Protein AF-A0A6G9XJ78-F1 (afdb_monomer)

pLDDT: mean 86.14, std 16.71, range [39.66, 98.69]

Sequence (277 aa):
MTANKVCPFPLTADRACGRTVVQRSGPGRPRIYCDDPKHNAVARLRADERFRARAQHGDAETARPVTERVSALGAALDRLGNLKAELRAELTDAEELAADLTDLDLVATELRAVEAAAEARVAQARAAQAAAEHDAALARRERDAAHELTEIALDAAEEAIATRDASAETVIRIRQDCDQQIARVTAVDDAALIRANAERERLRVVADTALNELREELSAQHDVVAVLRAEHAAELATLRTEHHRIVATLTTHAGLPAHGWHRRRPGYRRTGRLARR

Solvent-accessible surface area (backbone atoms only — not comparable to full-atom values): 15896 Å² total; per-residue (Å²): 133,83,80,80,48,48,12,75,40,65,76,49,97,91,36,55,63,59,44,68,26,77,71,68,92,63,100,67,84,72,63,67,42,29,96,50,90,75,47,42,74,68,51,37,52,57,43,52,49,50,51,50,51,46,61,73,65,71,77,79,78,86,74,58,77,66,58,53,53,50,50,53,49,47,58,49,51,50,50,52,50,49,54,52,50,52,53,52,50,54,50,50,54,49,49,50,52,49,49,62,74,64,37,60,68,59,53,53,50,53,49,51,51,51,50,53,55,49,52,52,51,52,52,52,52,51,52,51,49,55,50,52,54,49,52,53,51,49,54,49,50,53,51,51,52,52,49,53,53,49,51,55,51,49,53,54,50,53,52,50,49,53,53,50,50,56,49,50,52,50,51,52,50,52,49,53,52,49,53,51,50,49,52,52,50,51,52,53,51,52,53,49,51,52,52,52,52,54,48,52,50,51,54,47,54,52,50,53,51,54,52,48,51,54,50,51,52,50,49,53,51,50,51,53,52,51,51,53,51,51,51,51,51,52,51,52,50,50,52,48,52,49,48,53,51,49,52,50,51,49,46,66,73,64,77,57,80,92,71,84,81,89,73,88,80,80,91,76,89,80,87,80,91,78,92,82,135

Secondary structure (DSSP, 8-state):
----PBP--EEETTEE---B-----SSSPPP-S-S-TT-SHHHHHHHHHHHHHHHHHS--S---HHHHHHHHHHHHHHHHHHHHHHHHHHHHHHHHHHHHHH-HHHHHHHHHHHHHHHHHHHHHHHHHHHHHHHHHHHHHHHHHHHHHHHHHHHHHHHHHHHHHHHHHHHHHHHHHHHHHHHHHHHHHHHHHHHHHHHHHHHHHHHHHHHHHHHHHHHHHHHHHHHHHHHHHHHHHHHHHHHHHHHHHHHHHHTT----------------------

Organism: Nocardia brasiliensis (NCBI:txid37326)

Mean predicted aligned error: 16.91 Å

Radius of gyration: 85.89 Å; Cα contacts (8 Å, |Δi|>4): 66; chains: 1; bounding box: 122×70×227 Å

Foldseek 3Di:
DPPFQAAQQDPDPPDGPRHTADFDPDPDDTDRHHPDPCRDPVNSVVVVVVNVVCVVVVPPPDDDPVVVVVVVVVVVVVVVVVVVVVVVVVVVVVVVVVVVVPPVVNVVVVVVVVVVVVVVVVVVVVVVVVVVVVVVVVVVVVVVVVVVVVVVVVVVVVVVVVVVVVVVVVVVVVVVVVVVVVVVVVVVVVVVVVVVVVVVVVVVVVVVVVVVVVVVVVVVVVVVVVVVVVVVVVVVVVVVVVVVVVVVVCCVVVVDDPDDDPDDDDDDDDDDDDDDD

Structure (mmCIF, N/CA/C/O backbone):
data_AF-A0A6G9XJ78-F1
#
_entry.id   AF-A0A6G9XJ78-F1
#
loop_
_atom_site.group_PDB
_atom_site.id
_atom_site.type_symbol
_atom_site.label_atom_id
_atom_site.label_alt_id
_atom_site.label_comp_id
_atom_site.label_asym_id
_atom_site.label_entity_id
_atom_site.label_seq_id
_atom_site.pdbx_PDB_ins_code
_atom_site.Cartn_x
_atom_site.Cartn_y
_atom_site.Cartn_z
_atom_site.occupancy
_atom_site.B_iso_or_equiv
_atom_site.auth_seq_id
_atom_site.auth_comp_id
_atom_site.auth_asym_id
_atom_site.auth_atom_id
_atom_site.pdbx_PDB_model_num
ATOM 1 N N . MET A 1 1 ? -26.558 44.330 52.692 1.00 44.62 1 MET A N 1
ATOM 2 C CA . MET A 1 1 ? -27.367 45.090 53.669 1.00 44.62 1 MET A CA 1
ATOM 3 C C . MET A 1 1 ? -27.113 44.504 55.050 1.00 44.62 1 MET A C 1
ATOM 5 O O . MET A 1 1 ? -27.596 43.420 55.340 1.00 44.62 1 MET A O 1
ATOM 9 N N . THR A 1 2 ? -26.276 45.137 55.868 1.00 56.62 2 THR A N 1
ATOM 10 C CA . THR A 1 2 ? -26.071 44.710 57.259 1.00 56.62 2 THR A CA 1
ATOM 11 C C . THR A 1 2 ? -27.341 45.021 58.048 1.00 56.62 2 THR A C 1
ATOM 13 O O . THR A 1 2 ? -27.728 46.181 58.158 1.00 56.62 2 THR A O 1
ATOM 16 N N . ALA A 1 3 ? -28.025 43.991 58.554 1.00 64.19 3 ALA A N 1
ATOM 17 C CA . ALA A 1 3 ? -29.207 44.174 59.389 1.00 64.19 3 ALA A CA 1
ATOM 18 C C . ALA A 1 3 ? -28.825 45.010 60.622 1.00 64.19 3 ALA A C 1
ATOM 20 O O . ALA A 1 3 ? -27.986 44.595 61.427 1.00 64.19 3 ALA A O 1
ATOM 21 N N . ASN A 1 4 ? -29.406 46.205 60.745 1.00 73.88 4 ASN A N 1
ATOM 22 C CA . ASN A 1 4 ? -29.192 47.080 61.891 1.00 73.88 4 ASN A CA 1
ATOM 23 C C . ASN A 1 4 ? -29.659 46.356 63.160 1.00 73.88 4 ASN A C 1
ATOM 25 O O . ASN A 1 4 ? -30.854 46.164 63.374 1.00 73.88 4 ASN A O 1
ATOM 29 N N . LYS A 1 5 ? -28.709 45.929 64.000 1.00 82.56 5 LYS A N 1
ATOM 30 C CA . LYS A 1 5 ? -29.017 45.298 65.287 1.00 82.56 5 LYS A CA 1
ATOM 31 C C . LYS A 1 5 ? -29.623 46.347 66.213 1.00 82.56 5 LYS A C 1
ATOM 33 O O . LYS A 1 5 ? -29.038 47.410 66.409 1.00 82.56 5 LYS A O 1
ATOM 38 N N . VAL A 1 6 ? -30.780 46.046 66.787 1.00 89.81 6 VAL A N 1
ATOM 39 C CA . VAL A 1 6 ? -31.461 46.899 67.769 1.00 89.81 6 VAL A CA 1
ATOM 40 C C . VAL A 1 6 ? -31.116 46.468 69.192 1.00 89.81 6 VAL A C 1
ATOM 42 O O . VAL A 1 6 ? -30.851 45.297 69.456 1.00 89.81 6 VAL A O 1
ATOM 45 N N . CYS A 1 7 ? -31.091 47.425 70.118 1.00 89.81 7 CYS A N 1
ATOM 46 C CA . CYS A 1 7 ? -30.753 47.191 71.513 1.00 89.81 7 CYS A CA 1
ATOM 47 C C . CYS A 1 7 ? -31.838 46.334 72.197 1.00 89.81 7 CYS A C 1
ATOM 49 O O . CYS A 1 7 ? -32.983 46.787 72.297 1.00 89.81 7 CYS A O 1
ATOM 51 N N . PRO A 1 8 ? -31.493 45.147 72.735 1.00 87.88 8 PRO A N 1
ATOM 52 C CA . PRO A 1 8 ? -32.453 44.229 73.348 1.00 87.88 8 PRO A CA 1
ATOM 53 C C . PRO A 1 8 ? -32.725 44.544 74.831 1.00 87.88 8 PRO A C 1
ATOM 55 O O . PRO A 1 8 ? -33.138 43.663 75.576 1.00 87.88 8 PRO A O 1
ATOM 58 N N . PHE A 1 9 ? -32.422 45.755 75.312 1.00 90.44 9 PHE A N 1
ATOM 59 C CA . PHE A 1 9 ? -32.628 46.107 76.720 1.00 90.44 9 PHE A CA 1
ATOM 60 C C . PHE A 1 9 ? -34.131 46.253 77.025 1.00 90.44 9 PHE A C 1
ATOM 62 O O . PHE A 1 9 ? -34.775 47.057 76.350 1.00 90.44 9 PHE A O 1
ATOM 69 N N . PRO A 1 10 ? -34.702 45.527 78.001 1.00 87.88 10 PRO A N 1
ATOM 70 C CA . PRO A 1 10 ? -36.130 45.594 78.306 1.00 87.88 10 PRO A CA 1
ATOM 71 C C . PRO A 1 10 ? -36.473 46.914 79.013 1.00 87.88 10 PRO A C 1
ATOM 73 O O . PRO A 1 10 ? -35.879 47.259 80.034 1.00 87.88 10 PRO A O 1
ATOM 76 N N . LEU A 1 11 ? -37.431 47.666 78.466 1.00 86.94 11 LEU A N 1
ATOM 77 C CA . LEU A 1 11 ? -37.997 48.866 79.097 1.00 86.94 11 LEU A CA 1
ATOM 78 C C . LEU A 1 11 ? -39.269 48.528 79.888 1.00 86.94 11 LEU A C 1
ATOM 80 O O . LEU A 1 11 ? -39.491 49.080 80.964 1.00 86.94 11 LEU A O 1
ATOM 84 N N . THR A 1 12 ? -40.078 47.606 79.367 1.00 83.00 12 THR A N 1
ATOM 85 C CA . THR A 1 12 ? -41.243 46.991 80.024 1.00 83.00 12 THR A CA 1
ATOM 86 C C . THR A 1 12 ? -41.256 45.488 79.715 1.00 83.00 12 THR A C 1
ATOM 88 O O . THR A 1 12 ? -40.410 45.029 78.946 1.00 83.00 12 THR A O 1
ATOM 91 N N . ALA A 1 13 ? -42.195 44.723 80.291 1.00 76.62 13 ALA A N 1
ATOM 92 C CA . ALA A 1 13 ? -42.307 43.276 80.057 1.00 76.62 13 ALA A CA 1
ATOM 93 C C . ALA A 1 13 ? -42.373 42.918 78.557 1.00 76.62 13 ALA A C 1
ATOM 95 O O . ALA A 1 13 ? -41.678 42.008 78.116 1.00 76.62 13 ALA A O 1
ATOM 96 N N . ASP A 1 14 ? -43.104 43.715 77.771 1.00 81.12 14 ASP A N 1
ATOM 97 C CA . ASP A 1 14 ? -43.364 43.429 76.353 1.00 81.12 14 ASP A CA 1
ATOM 98 C C . ASP A 1 14 ? -42.599 44.345 75.381 1.00 81.12 14 ASP A C 1
ATOM 100 O O . ASP A 1 14 ? -42.812 44.294 74.169 1.00 81.12 14 ASP A O 1
ATOM 104 N N . ARG A 1 15 ? -41.712 45.224 75.876 1.00 86.38 15 ARG A N 1
ATOM 105 C CA . ARG A 1 15 ? -41.037 46.229 75.035 1.00 86.38 15 ARG A CA 1
ATOM 106 C C . ARG A 1 15 ? -39.548 46.345 75.331 1.00 86.38 15 ARG A C 1
ATOM 108 O O . ARG A 1 15 ? -39.142 46.727 76.428 1.00 86.38 15 ARG A O 1
ATOM 115 N N . ALA A 1 16 ? -38.730 46.134 74.301 1.00 87.44 16 ALA A N 1
ATOM 116 C CA . ALA A 1 16 ? -37.301 46.438 74.317 1.00 87.44 16 ALA A CA 1
ATOM 117 C C . ALA A 1 16 ? -37.008 47.879 73.857 1.00 87.44 16 ALA A C 1
ATOM 119 O O . ALA A 1 16 ? -37.827 48.528 73.205 1.00 87.44 16 ALA A O 1
ATOM 120 N N . CYS A 1 17 ? -35.813 48.377 74.173 1.00 90.75 17 CYS A N 1
ATOM 121 C CA . CYS A 1 17 ? -35.354 49.721 73.836 1.00 90.75 17 CYS A CA 1
ATOM 122 C C . CYS A 1 17 ? -35.459 50.028 72.338 1.00 90.75 17 CYS A C 1
ATOM 124 O O . CYS A 1 17 ? -35.853 51.133 71.970 1.00 90.75 17 CYS A O 1
ATOM 126 N N . GLY A 1 18 ? -35.084 49.081 71.476 1.00 85.81 18 GLY A N 1
ATOM 127 C CA . GLY A 1 18 ? -35.245 49.221 70.027 1.00 85.81 18 GLY A CA 1
ATOM 128 C C . GLY A 1 18 ? -34.299 50.224 69.350 1.00 85.81 18 GLY A C 1
ATOM 129 O O . GLY A 1 18 ? -34.288 50.295 68.127 1.00 85.81 18 GLY A O 1
ATOM 130 N N . ARG A 1 19 ? -33.470 50.980 70.093 1.00 89.31 19 ARG A N 1
ATOM 131 C CA . ARG A 1 19 ? -32.459 51.879 69.499 1.00 89.31 19 ARG A CA 1
ATOM 132 C C . ARG A 1 19 ? -31.404 51.084 68.731 1.00 89.31 19 ARG A C 1
ATOM 134 O O . ARG A 1 19 ? -30.928 50.059 69.221 1.00 89.31 19 ARG A O 1
ATOM 141 N N . THR A 1 20 ? -30.996 51.586 67.570 1.00 86.75 20 THR A N 1
ATOM 142 C CA . THR A 1 20 ? -29.943 50.979 66.747 1.00 86.75 20 THR A CA 1
ATOM 143 C C . THR A 1 20 ? -28.614 50.925 67.498 1.00 86.75 20 THR A C 1
ATOM 145 O O . THR A 1 20 ? -28.194 51.900 68.122 1.00 86.75 20 THR A O 1
ATOM 148 N N . VAL A 1 21 ? -27.943 49.778 67.439 1.00 87.56 21 VAL A N 1
ATOM 149 C CA . VAL A 1 21 ? -26.624 49.563 68.031 1.00 87.56 21 VAL A CA 1
ATOM 150 C C . VAL A 1 21 ? -25.564 49.861 66.983 1.00 87.56 21 VAL A C 1
ATOM 152 O O . VAL A 1 21 ? -25.423 49.115 66.010 1.00 87.56 21 VAL A O 1
ATOM 155 N N . VAL A 1 22 ? -24.799 50.932 67.194 1.00 83.06 22 VAL A N 1
ATOM 156 C CA . VAL A 1 22 ? -23.665 51.278 66.333 1.00 83.06 22 VAL A CA 1
ATOM 157 C C . VAL A 1 22 ? -22.621 50.165 66.441 1.00 83.06 22 VAL A C 1
ATOM 159 O O . VAL A 1 22 ? -22.021 49.941 67.495 1.00 83.06 22 VAL A O 1
ATOM 162 N N . GLN A 1 23 ? -22.428 49.414 65.356 1.00 79.81 23 GLN A N 1
ATOM 163 C CA . GLN A 1 23 ? -21.381 48.399 65.293 1.00 79.81 23 GLN A CA 1
ATOM 164 C C . GLN A 1 23 ? -20.026 49.106 65.193 1.00 79.81 23 GLN A C 1
ATOM 166 O O . GLN A 1 23 ? -19.814 49.938 64.313 1.00 79.81 23 GLN A O 1
ATOM 171 N N . ARG A 1 24 ? -19.095 48.784 66.095 1.00 78.31 24 ARG A N 1
ATOM 172 C CA . ARG A 1 24 ? -17.725 49.299 66.019 1.00 78.31 24 ARG A CA 1
ATOM 173 C C . ARG A 1 24 ? -16.945 48.451 65.013 1.00 78.31 24 ARG A C 1
ATOM 175 O O . ARG A 1 24 ? -16.859 47.240 65.185 1.00 78.31 24 ARG A O 1
ATOM 182 N N . SER A 1 25 ? -16.385 49.082 63.984 1.00 75.19 25 SER A N 1
ATOM 183 C CA . SER A 1 25 ? -15.457 48.438 63.048 1.00 75.19 25 SER A CA 1
ATOM 184 C C . SER A 1 25 ? -14.097 48.254 63.729 1.00 75.19 25 SER A C 1
ATOM 186 O O . SER A 1 25 ? -13.398 49.237 63.968 1.00 75.19 25 SER A O 1
ATOM 188 N N . GLY A 1 26 ? -13.739 47.022 64.094 1.00 79.19 26 GLY A N 1
ATOM 189 C CA . GLY A 1 26 ? -12.428 46.681 64.659 1.00 79.19 26 GLY A CA 1
ATOM 190 C C . GLY A 1 26 ? -12.395 45.293 65.317 1.00 79.19 26 GLY A C 1
ATOM 191 O O . GLY A 1 26 ? -13.457 44.740 65.610 1.00 79.19 26 GLY A O 1
ATOM 192 N N . PRO A 1 27 ? -11.202 44.715 65.558 1.00 68.19 27 PRO A N 1
ATOM 193 C CA . PRO A 1 27 ? -11.059 43.441 66.257 1.00 68.19 27 PRO A CA 1
ATOM 194 C C . PRO A 1 27 ? -11.546 43.583 67.706 1.00 68.19 27 PRO A C 1
ATOM 196 O O . PRO A 1 27 ? -10.963 44.298 68.518 1.00 68.19 27 PRO A O 1
ATOM 199 N N . GLY A 1 28 ? -12.668 42.938 68.017 1.00 77.19 28 GLY A N 1
ATOM 200 C CA . GLY A 1 28 ? -13.308 42.984 69.327 1.00 77.19 28 GLY A CA 1
ATOM 201 C C . GLY A 1 28 ? -14.734 42.444 69.272 1.00 77.19 28 GLY A C 1
ATOM 202 O O . GLY A 1 28 ? -15.353 42.379 68.210 1.00 77.19 28 GLY A O 1
ATOM 203 N N . ARG A 1 29 ? -15.278 42.033 70.423 1.00 76.44 29 ARG A N 1
ATOM 204 C CA . ARG A 1 29 ? -16.655 41.529 70.493 1.00 76.44 29 ARG A CA 1
ATOM 205 C C . ARG A 1 29 ? -17.634 42.662 70.134 1.00 76.44 29 ARG A C 1
ATOM 207 O O . ARG A 1 29 ? -17.546 43.733 70.740 1.00 76.44 29 ARG A O 1
ATOM 214 N N . PRO A 1 30 ? -18.572 42.454 69.191 1.00 81.00 30 PRO A N 1
ATOM 215 C CA . PRO A 1 30 ? -19.510 43.494 68.781 1.00 81.00 30 PRO A CA 1
ATOM 216 C C . PRO A 1 30 ? -20.365 43.972 69.960 1.00 81.00 30 PRO A C 1
ATOM 218 O O . PRO A 1 30 ? -20.758 43.182 70.825 1.00 81.00 30 PRO A O 1
ATOM 221 N N . ARG A 1 31 ? -20.679 45.274 69.986 1.00 82.06 31 ARG A N 1
ATOM 222 C CA . ARG A 1 31 ? -21.608 45.843 70.972 1.00 82.06 31 ARG A CA 1
ATOM 223 C C . ARG A 1 31 ? -23.004 45.254 70.759 1.00 82.06 31 ARG A C 1
ATOM 225 O O . ARG A 1 31 ? -23.468 45.118 69.627 1.00 82.06 31 ARG A O 1
ATOM 232 N N . ILE A 1 32 ? -23.653 44.904 71.869 1.00 87.25 32 ILE A N 1
ATOM 233 C CA . ILE A 1 32 ? -25.008 44.326 71.906 1.00 87.25 32 ILE A CA 1
ATOM 234 C C . ILE A 1 32 ? -26.053 45.384 72.297 1.00 87.25 32 ILE A C 1
ATOM 236 O O . ILE A 1 32 ? -27.222 45.249 71.956 1.00 87.25 32 ILE A O 1
ATOM 240 N N . TYR A 1 33 ? -25.648 46.452 72.986 1.00 90.00 33 TYR A N 1
ATOM 241 C CA . TYR A 1 33 ? -26.539 47.494 73.501 1.00 90.00 33 TYR A CA 1
ATOM 242 C C . TYR A 1 33 ? -26.213 48.852 72.870 1.00 90.00 33 TYR A C 1
ATOM 244 O O . TYR A 1 33 ? -25.093 49.051 72.399 1.00 90.00 33 TYR A O 1
ATOM 252 N N . CYS A 1 34 ? -27.190 49.764 72.833 1.00 89.56 34 CYS A N 1
ATOM 253 C CA . CYS A 1 34 ? -26.979 51.126 72.338 1.00 89.56 34 CYS A CA 1
ATOM 254 C C . CYS A 1 34 ? -26.065 51.925 73.281 1.00 89.56 34 CYS A C 1
ATOM 256 O O . CYS A 1 34 ? -25.803 51.498 74.401 1.00 89.56 34 CYS A O 1
ATOM 258 N N . ASP A 1 35 ? -25.646 53.121 72.870 1.00 88.25 35 ASP A N 1
ATOM 259 C CA . ASP A 1 35 ? -24.704 53.963 73.628 1.00 88.25 35 ASP A CA 1
ATOM 260 C C . ASP A 1 35 ? -25.291 54.615 74.899 1.00 88.25 35 ASP A C 1
ATOM 262 O O . ASP A 1 35 ? -24.670 55.485 75.504 1.00 88.25 35 ASP A O 1
ATOM 266 N N . ASP A 1 36 ? -26.476 54.183 75.336 1.00 85.12 36 ASP A N 1
ATOM 267 C CA . ASP A 1 36 ? -27.055 54.606 76.608 1.00 85.12 36 ASP A CA 1
ATOM 268 C C . ASP A 1 36 ? -26.308 53.900 77.754 1.00 85.12 36 ASP A C 1
ATOM 270 O O . ASP A 1 36 ? -26.331 52.665 77.815 1.00 85.12 36 ASP A O 1
ATOM 274 N N . PRO A 1 37 ? -25.663 54.626 78.686 1.00 84.88 37 PRO A N 1
ATOM 275 C CA . PRO A 1 37 ? -24.887 54.007 79.761 1.00 84.88 37 PRO A CA 1
ATOM 276 C C . PRO A 1 37 ? -25.741 53.121 80.684 1.00 84.88 37 PRO A C 1
ATOM 278 O O . PRO A 1 37 ? -25.208 52.231 81.356 1.00 84.88 37 PRO A O 1
ATOM 281 N N . LYS A 1 38 ? -27.070 53.309 80.698 1.00 86.81 38 LYS A N 1
ATOM 282 C CA . LYS A 1 38 ? -28.004 52.468 81.459 1.00 86.81 38 LYS A CA 1
ATOM 283 C C . LYS A 1 38 ? -28.291 51.125 80.780 1.00 86.81 38 LYS A C 1
ATOM 285 O O . LYS A 1 38 ? -28.769 50.211 81.448 1.00 86.81 38 LYS A O 1
ATOM 290 N N . HIS A 1 39 ? -27.990 50.971 79.489 1.00 89.06 39 HIS A N 1
ATOM 291 C CA . HIS A 1 39 ? -28.234 49.743 78.732 1.00 89.06 39 HIS A CA 1
ATOM 292 C C . HIS A 1 39 ? -26.959 48.906 78.652 1.00 89.06 39 HIS A C 1
ATOM 294 O O . HIS A 1 39 ? -26.188 48.966 77.700 1.00 89.06 39 HIS A O 1
ATOM 300 N N . ASN A 1 40 ? -26.737 48.095 79.679 1.00 88.50 40 ASN A N 1
ATOM 301 C CA . ASN A 1 40 ? -25.635 47.143 79.729 1.00 88.50 40 ASN A CA 1
ATOM 302 C C . ASN A 1 40 ? -26.124 45.776 80.229 1.00 88.50 40 ASN A C 1
ATOM 304 O O . ASN A 1 40 ? -27.256 45.636 80.693 1.00 88.50 40 ASN A O 1
ATOM 308 N N . ALA A 1 41 ? -25.270 44.756 80.124 1.00 85.94 41 ALA A N 1
ATOM 309 C CA . ALA A 1 41 ? -25.639 43.380 80.455 1.00 85.94 41 ALA A CA 1
ATOM 310 C C . ALA A 1 41 ? -26.077 43.205 81.920 1.00 85.94 41 ALA A C 1
ATOM 312 O O . ALA A 1 41 ? -27.043 42.495 82.183 1.00 85.94 41 ALA A O 1
ATOM 313 N N . VAL A 1 42 ? -25.417 43.891 82.858 1.00 88.19 42 VAL A N 1
ATOM 314 C CA . VAL A 1 42 ? -25.746 43.819 84.291 1.00 88.19 42 VAL A CA 1
ATOM 315 C C . VAL A 1 42 ? -27.083 44.503 84.571 1.00 88.19 42 VAL A C 1
ATOM 317 O O . VAL A 1 42 ? -27.919 43.974 85.298 1.00 88.19 42 VAL A O 1
ATOM 320 N N . ALA A 1 43 ? -27.318 45.666 83.964 1.00 87.19 43 ALA A N 1
ATOM 321 C CA . ALA A 1 43 ? -28.578 46.384 84.090 1.00 87.19 43 ALA A CA 1
ATOM 322 C C . ALA A 1 43 ? -29.741 45.605 83.462 1.00 87.19 43 ALA A C 1
ATOM 324 O O . ALA A 1 43 ? -30.833 45.612 84.026 1.00 87.19 43 ALA A O 1
ATOM 325 N N . ARG A 1 44 ? -29.499 44.896 82.349 1.00 87.62 44 ARG A N 1
ATOM 326 C CA . ARG A 1 44 ? -30.486 43.996 81.747 1.00 87.62 44 ARG A CA 1
ATOM 327 C C . ARG A 1 44 ? -30.805 42.844 82.691 1.00 87.62 44 ARG A C 1
ATOM 329 O O . ARG A 1 44 ? -31.977 42.619 82.938 1.00 87.62 44 ARG A O 1
ATOM 336 N N . LEU A 1 45 ? -29.798 42.179 83.262 1.00 86.00 45 LEU A N 1
ATOM 337 C CA . LEU A 1 45 ? -30.024 41.094 84.221 1.00 86.00 45 LEU A CA 1
ATOM 338 C C . LEU A 1 45 ? -30.885 41.571 85.402 1.00 86.00 45 LEU A C 1
ATOM 340 O O . LEU A 1 45 ? -31.889 40.949 85.715 1.00 86.00 45 LEU A O 1
ATOM 344 N N . ARG A 1 46 ? -30.575 42.741 85.975 1.00 88.62 46 ARG A N 1
ATOM 345 C CA . ARG A 1 46 ? -31.379 43.346 87.055 1.00 88.62 46 ARG A CA 1
ATOM 346 C C . ARG A 1 46 ? -32.778 43.783 86.614 1.00 88.62 46 ARG A C 1
ATOM 348 O O . ARG A 1 46 ? -33.667 43.931 87.449 1.00 88.62 46 ARG A O 1
ATOM 355 N N . ALA A 1 47 ? -32.970 44.123 85.342 1.00 83.94 47 ALA A N 1
ATOM 356 C CA . ALA A 1 47 ? -34.287 44.440 84.798 1.00 83.94 47 ALA A CA 1
ATOM 357 C C . ALA A 1 47 ? -35.099 43.152 84.611 1.00 83.94 47 ALA A C 1
ATOM 359 O O . ALA A 1 47 ? -36.212 43.079 85.118 1.00 83.94 47 ALA A O 1
ATOM 360 N N . ASP A 1 48 ? -34.505 42.121 84.007 1.00 82.56 48 ASP A N 1
ATOM 361 C CA . ASP A 1 48 ? -35.090 40.787 83.839 1.00 82.56 48 ASP A CA 1
ATOM 362 C C . ASP A 1 48 ? -35.449 40.163 85.199 1.00 82.56 48 ASP A C 1
ATOM 364 O O . ASP A 1 48 ? -36.548 39.644 85.361 1.00 82.56 48 ASP A O 1
ATOM 368 N N . GLU A 1 49 ? -34.587 40.280 86.215 1.00 84.44 49 GLU A N 1
ATOM 369 C CA . GLU A 1 49 ? -34.877 39.860 87.594 1.00 84.44 49 GLU A CA 1
ATOM 370 C C . GLU A 1 49 ? -36.023 40.660 88.217 1.00 84.44 49 GLU A C 1
ATOM 372 O O . GLU A 1 49 ? -36.884 40.075 88.864 1.00 84.44 49 GLU A O 1
ATOM 377 N N . ARG A 1 50 ? -36.093 41.980 87.996 1.00 82.25 50 ARG A N 1
ATOM 378 C CA . ARG A 1 50 ? -37.212 42.803 88.488 1.00 82.25 50 ARG A CA 1
ATOM 379 C C . ARG A 1 50 ? -38.531 42.455 87.808 1.00 82.25 50 ARG A C 1
ATOM 381 O O . ARG A 1 50 ? -39.559 42.442 88.480 1.00 82.25 50 ARG A O 1
ATOM 388 N N . PHE A 1 51 ? -38.518 42.167 86.509 1.00 79.31 51 PHE A N 1
ATOM 389 C CA . PHE A 1 51 ? -39.709 41.723 85.788 1.00 79.31 51 PHE A CA 1
ATOM 390 C C . PHE A 1 51 ? -40.110 40.301 86.189 1.00 79.31 51 PHE A C 1
ATOM 392 O O . PHE A 1 51 ? -41.292 40.066 86.413 1.00 79.31 51 PHE A O 1
ATOM 399 N N . ARG A 1 52 ? -39.154 39.384 86.391 1.00 75.94 52 ARG A N 1
ATOM 400 C CA . ARG A 1 52 ? -39.419 38.042 86.935 1.00 75.94 52 ARG A CA 1
ATOM 401 C C . ARG A 1 52 ? -39.955 38.092 88.362 1.00 75.94 52 ARG A C 1
ATOM 403 O O . ARG A 1 52 ? -40.937 37.420 88.641 1.00 75.94 52 ARG A O 1
ATOM 410 N N . ALA A 1 53 ? -39.384 38.919 89.235 1.00 74.50 53 ALA A N 1
ATOM 411 C CA . ALA A 1 53 ? -39.878 39.107 90.597 1.00 74.50 53 ALA A CA 1
ATOM 412 C C . ALA A 1 53 ? -41.283 39.731 90.603 1.00 74.50 53 ALA A C 1
ATOM 414 O O . ALA A 1 53 ? -42.140 39.296 91.363 1.00 74.50 53 ALA A O 1
ATOM 415 N N . ARG A 1 54 ? -41.572 40.699 89.717 1.00 68.44 54 ARG A N 1
ATOM 416 C CA . ARG A 1 54 ? -42.941 41.221 89.548 1.00 68.44 54 ARG A CA 1
ATOM 417 C C . ARG A 1 54 ? -43.913 40.177 88.999 1.00 68.44 54 ARG A C 1
ATOM 419 O O . ARG A 1 54 ? -45.032 40.128 89.486 1.00 68.44 54 ARG A O 1
ATOM 426 N N . ALA A 1 55 ? -43.500 39.336 88.052 1.00 62.62 55 ALA A N 1
ATOM 427 C CA . ALA A 1 55 ? -44.326 38.236 87.549 1.00 62.62 55 ALA A CA 1
ATOM 428 C C . ALA A 1 55 ? -44.580 37.165 88.627 1.00 62.62 55 ALA A C 1
ATOM 430 O O . ALA A 1 55 ? -45.667 36.612 88.696 1.00 62.62 55 ALA A O 1
ATOM 431 N N . GLN A 1 56 ? -43.611 36.918 89.513 1.00 63.81 56 GLN A N 1
ATOM 432 C CA . GLN A 1 56 ? -43.742 35.977 90.632 1.00 63.81 56 GLN A CA 1
ATOM 433 C C . GLN A 1 56 ? -44.554 36.535 91.817 1.00 63.81 56 GLN A C 1
ATOM 435 O O . GLN A 1 56 ? -45.024 35.756 92.640 1.00 63.81 56 GLN A O 1
ATOM 440 N N . HIS A 1 57 ? -44.740 37.857 91.910 1.00 57.03 57 HIS A N 1
ATOM 441 C CA . HIS A 1 57 ? -45.505 38.515 92.981 1.00 57.03 57 HIS A CA 1
ATOM 442 C C . HIS A 1 57 ? -46.831 39.151 92.516 1.00 57.03 57 HIS A C 1
ATOM 444 O O . HIS A 1 57 ? -47.521 39.756 93.332 1.00 57.03 57 HIS A O 1
ATOM 450 N N . GLY A 1 58 ? -47.184 39.032 91.231 1.00 53.06 58 GLY A N 1
ATOM 451 C CA . GLY A 1 58 ? -48.406 39.592 90.636 1.00 53.06 58 GLY A CA 1
ATOM 452 C C . GLY A 1 58 ? -49.641 38.683 90.666 1.00 53.06 58 GLY A C 1
ATOM 453 O O . GLY A 1 58 ? -50.722 39.180 90.397 1.00 53.06 58 GLY A O 1
ATOM 454 N N . ASP A 1 59 ? -49.495 37.406 91.033 1.00 49.81 59 ASP A N 1
ATOM 455 C CA . ASP A 1 59 ? -50.570 36.393 91.033 1.00 49.81 59 ASP A CA 1
ATOM 456 C C . ASP A 1 59 ? -50.674 35.669 92.392 1.00 49.81 59 ASP A C 1
ATOM 458 O O . ASP A 1 59 ? -50.768 34.449 92.487 1.00 49.81 59 ASP A O 1
ATOM 462 N N . ALA A 1 60 ? -50.624 36.428 93.489 1.00 49.50 60 ALA A N 1
ATOM 463 C CA . ALA A 1 60 ? -50.930 35.922 94.831 1.00 49.50 60 ALA A CA 1
ATOM 464 C C . ALA A 1 60 ? -52.242 36.530 95.354 1.00 49.50 60 ALA A C 1
ATOM 466 O O . ALA A 1 60 ? -52.310 37.045 96.470 1.00 49.50 60 ALA A O 1
ATOM 467 N N . GLU A 1 61 ? -53.286 36.491 94.526 1.00 47.09 61 GLU A N 1
ATOM 468 C CA . GLU A 1 61 ? -54.657 36.841 94.898 1.00 47.09 61 GLU A CA 1
ATOM 469 C C . GLU A 1 61 ? -55.426 35.550 95.245 1.00 47.09 61 GLU A C 1
ATOM 471 O O . GLU A 1 61 ? -55.904 34.814 94.389 1.00 47.09 61 GLU A O 1
ATOM 476 N N . THR A 1 62 ? -55.438 35.237 96.547 1.00 51.19 62 THR A N 1
ATOM 477 C CA . THR A 1 62 ? -56.443 34.417 97.262 1.00 51.19 62 THR A CA 1
ATOM 478 C C . THR A 1 62 ? -56.923 33.108 96.614 1.00 51.19 62 THR A C 1
ATOM 480 O O . THR A 1 62 ? -58.122 32.846 96.510 1.00 51.19 62 THR A O 1
ATOM 483 N N . ALA A 1 63 ? -56.011 32.177 96.343 1.00 46.72 63 ALA A N 1
ATOM 484 C CA . ALA A 1 63 ? -56.391 30.784 96.138 1.00 46.72 63 ALA A CA 1
ATOM 485 C C . ALA A 1 63 ? -56.371 30.000 97.463 1.00 46.72 63 ALA A C 1
ATOM 487 O O . ALA A 1 63 ? -55.442 30.070 98.270 1.00 46.72 63 ALA A O 1
ATOM 488 N N . ARG A 1 64 ? -57.435 29.236 97.719 1.00 47.19 64 ARG A N 1
ATOM 489 C CA . ARG A 1 64 ? -57.526 28.349 98.883 1.00 47.19 64 ARG A CA 1
ATOM 490 C C . ARG A 1 64 ? -56.427 27.272 98.749 1.00 47.19 64 ARG A C 1
ATOM 492 O O . ARG A 1 64 ? -56.401 26.578 97.736 1.00 47.19 64 ARG A O 1
ATOM 499 N N . PRO A 1 65 ? -55.562 27.037 99.753 1.00 57.94 65 PRO A N 1
ATOM 500 C CA . PRO A 1 65 ? -54.397 26.142 99.628 1.00 57.94 65 PRO A CA 1
ATOM 501 C C . PRO A 1 65 ? -54.760 24.678 99.334 1.00 57.94 65 PRO A C 1
ATOM 503 O O . PRO A 1 65 ? -53.924 23.890 98.897 1.00 57.94 65 PRO A O 1
ATOM 506 N N . VAL A 1 66 ? -56.018 24.299 99.561 1.00 60.91 66 VAL A N 1
ATOM 507 C CA . VAL A 1 66 ? -56.540 22.978 99.204 1.00 60.91 66 VAL A CA 1
ATOM 508 C C . VAL A 1 66 ? -56.897 22.909 97.717 1.00 60.91 66 VAL A C 1
ATOM 510 O O . VAL A 1 66 ? -56.611 21.900 97.085 1.00 60.91 66 VAL A O 1
ATOM 513 N N . THR A 1 67 ? -57.451 23.969 97.119 1.00 68.38 67 THR A N 1
ATOM 514 C CA . THR A 1 67 ? -57.861 23.947 95.705 1.00 68.38 67 THR A CA 1
ATOM 515 C C . THR A 1 67 ? -56.665 23.990 94.759 1.00 68.38 67 THR A C 1
ATOM 517 O O . THR A 1 67 ? -56.671 23.269 93.772 1.00 68.38 67 THR A O 1
ATOM 520 N N . GLU A 1 68 ? -55.599 24.735 95.075 1.00 70.25 68 GLU A N 1
ATOM 521 C CA . GLU A 1 68 ? -54.378 24.738 94.248 1.00 70.25 68 GLU A CA 1
ATOM 522 C C . GLU A 1 68 ? -53.643 23.402 94.276 1.00 70.25 68 GLU A C 1
ATOM 524 O O . GLU A 1 68 ? -53.197 22.917 93.239 1.00 70.25 68 GLU A O 1
ATOM 529 N N . ARG A 1 69 ? -53.541 22.771 95.453 1.00 72.56 69 ARG A N 1
ATOM 530 C CA . ARG A 1 69 ? -52.941 21.437 95.572 1.00 72.56 69 ARG A CA 1
ATOM 531 C C . ARG A 1 69 ? -53.752 20.393 94.808 1.00 72.56 69 ARG A C 1
ATOM 533 O O . ARG A 1 69 ? -53.158 19.511 94.198 1.00 72.56 69 ARG A O 1
ATOM 540 N N . VAL A 1 70 ? -55.080 20.522 94.792 1.00 79.38 70 VAL A N 1
ATOM 541 C CA . VAL A 1 70 ? -55.971 19.671 93.989 1.00 79.38 70 VAL A CA 1
ATOM 542 C C . VAL A 1 70 ? -55.784 19.928 92.488 1.00 79.38 70 VAL A C 1
ATOM 544 O O . VAL A 1 70 ? -55.651 18.966 91.737 1.00 79.38 70 VAL A O 1
ATOM 547 N N . SER A 1 71 ? -55.675 21.183 92.043 1.00 80.69 71 SER A N 1
ATOM 548 C CA . SER A 1 71 ? -55.412 21.514 90.632 1.00 80.69 71 SER A CA 1
ATOM 549 C C . SER A 1 71 ? -54.027 21.059 90.161 1.00 80.69 71 SER A C 1
ATOM 551 O O . SER A 1 71 ? -53.891 20.506 89.072 1.00 80.69 71 SER A O 1
ATOM 553 N N . ALA A 1 72 ? -52.991 21.242 90.984 1.00 80.69 72 ALA A N 1
ATOM 554 C CA . ALA A 1 72 ? -51.634 20.788 90.686 1.00 80.69 72 ALA A CA 1
ATOM 555 C C . ALA A 1 72 ? -51.547 19.256 90.620 1.00 80.69 72 ALA A C 1
ATOM 557 O O . ALA A 1 72 ? -50.870 18.716 89.743 1.00 80.69 72 ALA A O 1
ATOM 558 N N . LEU A 1 73 ? -52.263 18.559 91.511 1.00 83.44 73 LEU A N 1
ATOM 559 C CA . LEU A 1 73 ? -52.413 17.108 91.457 1.00 83.44 73 LEU A CA 1
ATOM 560 C C . LEU A 1 73 ? -53.142 16.675 90.178 1.00 83.44 73 LEU A C 1
ATOM 562 O O . LEU A 1 73 ? -52.671 15.759 89.513 1.00 83.44 73 LEU A O 1
ATOM 566 N N . GLY A 1 74 ? -54.219 17.367 89.788 1.00 87.88 74 GLY A N 1
ATOM 567 C CA . GLY A 1 74 ? -54.917 17.142 88.517 1.00 87.88 74 GLY A CA 1
ATOM 568 C C . GLY A 1 74 ? -53.983 17.260 87.310 1.00 87.88 74 GLY A C 1
ATOM 569 O O . GLY A 1 74 ? -53.840 16.311 86.551 1.00 87.88 74 GLY A O 1
ATOM 570 N N . ALA A 1 75 ? -53.223 18.353 87.207 1.00 88.12 75 ALA A N 1
ATOM 571 C CA . ALA A 1 75 ? -52.263 18.556 86.118 1.00 88.12 75 ALA A CA 1
ATOM 572 C C . ALA A 1 75 ? -51.095 17.547 86.116 1.00 88.12 75 ALA A C 1
ATOM 574 O O . ALA A 1 75 ? -50.469 17.302 85.080 1.00 88.12 75 ALA A O 1
ATOM 575 N N . ALA A 1 76 ? -50.726 16.994 87.274 1.00 89.88 76 ALA A N 1
ATOM 576 C CA . ALA A 1 76 ? -49.750 15.908 87.354 1.00 89.88 76 ALA A CA 1
ATOM 577 C C . ALA A 1 76 ? -50.352 14.577 86.875 1.00 89.88 76 ALA A C 1
ATOM 579 O O . ALA A 1 76 ? -49.691 13.848 86.138 1.00 89.88 76 ALA A O 1
ATOM 580 N N . LEU A 1 77 ? -51.605 14.290 87.243 1.00 92.56 77 LEU A N 1
ATOM 581 C CA . LEU A 1 77 ? -52.347 13.118 86.776 1.00 92.56 77 LEU A CA 1
ATOM 582 C C . LEU A 1 77 ? -52.608 13.175 85.265 1.00 92.56 77 LEU A C 1
ATOM 584 O O . LEU A 1 77 ? -52.422 12.160 84.601 1.00 92.56 77 LEU A O 1
ATOM 588 N N . ASP A 1 78 ? -52.929 14.346 84.713 1.00 92.44 78 ASP A N 1
ATOM 589 C CA . ASP A 1 78 ? -53.093 14.546 83.267 1.00 92.44 78 ASP A CA 1
ATOM 590 C C . ASP A 1 78 ? -51.782 14.291 82.516 1.00 92.44 78 ASP A C 1
ATOM 592 O O . ASP A 1 78 ? -51.752 13.553 81.534 1.00 92.44 78 ASP A O 1
ATOM 596 N N . ARG A 1 79 ? -50.659 14.831 83.014 1.00 92.12 79 ARG A N 1
ATOM 597 C CA . ARG A 1 79 ? -49.330 14.568 82.435 1.00 92.12 79 ARG A CA 1
ATOM 598 C C . ARG A 1 79 ? -48.955 13.094 82.490 1.00 92.12 79 ARG A C 1
ATOM 600 O O . ARG A 1 79 ? -48.420 12.566 81.520 1.00 92.12 79 ARG A O 1
ATOM 607 N N . LEU A 1 80 ? -49.245 12.427 83.603 1.00 93.75 80 LEU A N 1
ATOM 608 C CA . LEU A 1 80 ? -49.018 10.993 83.742 1.00 93.75 80 LEU A CA 1
ATOM 609 C C . LEU A 1 80 ? -49.935 10.186 82.807 1.00 93.75 80 LEU A C 1
ATOM 611 O O . LEU A 1 80 ? -49.503 9.179 82.251 1.00 93.75 80 LEU A O 1
ATOM 615 N N . GLY A 1 81 ? -51.168 10.648 82.589 1.00 94.38 81 GLY A N 1
ATOM 616 C CA . GLY A 1 81 ? -52.091 10.110 81.592 1.00 94.38 81 GLY A CA 1
ATOM 617 C C . GLY A 1 81 ? -51.548 10.224 80.167 1.00 94.38 81 GLY A C 1
ATOM 618 O O . GLY A 1 81 ? -51.560 9.231 79.441 1.00 94.38 81 GLY A O 1
ATOM 619 N N . ASN A 1 82 ? -51.003 11.386 79.801 1.00 95.25 82 ASN A N 1
ATOM 620 C CA . ASN A 1 82 ? -50.401 11.628 78.487 1.00 95.25 82 ASN A CA 1
ATOM 621 C C . ASN A 1 82 ? -49.143 10.781 78.264 1.00 95.25 82 ASN A C 1
ATOM 623 O O . ASN A 1 82 ? -49.074 10.066 77.273 1.00 95.25 82 ASN A O 1
ATOM 627 N N . LEU A 1 83 ? -48.206 10.762 79.219 1.00 95.62 83 LEU A N 1
ATOM 628 C CA . LEU A 1 83 ? -47.006 9.914 79.142 1.00 95.62 83 LEU A CA 1
ATOM 629 C C . LEU A 1 83 ? -47.363 8.430 79.014 1.00 95.62 83 LEU A C 1
ATOM 631 O O . LEU A 1 83 ? -46.727 7.683 78.280 1.00 95.62 83 LEU A O 1
ATOM 635 N N . LYS A 1 84 ? -48.410 7.987 79.717 1.00 95.31 84 LYS A N 1
ATOM 636 C CA . LYS A 1 84 ? -48.915 6.618 79.598 1.00 95.31 84 LYS A CA 1
ATOM 637 C C . LYS A 1 84 ? -49.519 6.344 78.218 1.00 95.31 84 LYS A C 1
ATOM 639 O O . LYS A 1 84 ? -49.431 5.211 77.751 1.00 95.31 84 LYS A O 1
ATOM 644 N N . ALA A 1 85 ? -50.170 7.326 77.599 1.00 95.25 85 ALA A N 1
ATOM 645 C CA . ALA A 1 85 ? -50.700 7.198 76.245 1.00 95.25 85 ALA A CA 1
ATOM 646 C C . ALA A 1 85 ? -49.570 7.144 75.203 1.00 95.25 85 ALA A C 1
ATOM 648 O O . ALA A 1 85 ? -49.596 6.261 74.354 1.00 95.25 85 ALA A O 1
ATOM 649 N N . GLU A 1 86 ? -48.558 8.005 75.329 1.00 96.31 86 GLU A N 1
ATOM 650 C CA . GLU A 1 86 ? -47.355 8.006 74.481 1.00 96.31 86 GLU A CA 1
ATOM 651 C C . GLU A 1 86 ? -46.593 6.679 74.585 1.00 96.31 86 GLU A C 1
ATOM 653 O O . GLU A 1 86 ? -46.354 6.034 73.572 1.00 96.31 86 GLU A O 1
ATOM 658 N N . LEU A 1 87 ? -46.321 6.195 75.804 1.00 95.44 87 LEU A N 1
ATOM 659 C CA . LEU A 1 87 ? -45.627 4.917 76.005 1.00 95.44 87 LEU A CA 1
ATOM 660 C C . LEU A 1 87 ? -46.410 3.732 75.417 1.00 95.44 87 LEU A C 1
ATOM 662 O O . LEU A 1 87 ? -45.822 2.781 74.919 1.00 95.44 87 LEU A O 1
ATOM 666 N N . ARG A 1 88 ? -47.747 3.768 75.477 1.00 95.94 88 ARG A N 1
ATOM 667 C CA . ARG A 1 88 ? -48.586 2.738 74.847 1.00 95.94 88 ARG A CA 1
ATOM 668 C C . ARG A 1 88 ? -48.510 2.786 73.326 1.00 95.94 88 ARG A C 1
ATOM 670 O O . ARG A 1 88 ? -48.524 1.723 72.719 1.00 95.94 88 ARG A O 1
ATOM 677 N N . ALA A 1 89 ? -48.444 3.977 72.737 1.00 96.56 89 ALA A N 1
ATOM 678 C CA . ALA A 1 89 ? -48.253 4.127 71.300 1.00 96.56 89 ALA A CA 1
ATOM 679 C C . ALA A 1 89 ? -46.884 3.570 70.881 1.00 96.56 89 ALA A C 1
ATOM 681 O O . ALA A 1 89 ? -46.840 2.677 70.048 1.00 96.56 89 ALA A O 1
ATOM 682 N N . GLU A 1 90 ? -45.799 3.966 71.557 1.00 96.12 90 GLU A N 1
ATOM 683 C CA . GLU A 1 90 ? -44.452 3.447 71.267 1.00 96.12 90 GLU A CA 1
ATOM 684 C C . GLU A 1 90 ? -44.343 1.925 71.449 1.00 96.12 90 GLU A C 1
ATOM 686 O O . GLU A 1 90 ? -43.680 1.257 70.662 1.00 96.12 90 GLU A O 1
ATOM 691 N N . LEU A 1 91 ? -44.998 1.355 72.470 1.00 95.75 91 LEU A N 1
ATOM 692 C CA . LEU A 1 91 ? -45.045 -0.100 72.649 1.00 95.75 91 LEU A CA 1
ATOM 693 C C . LEU A 1 91 ? -45.819 -0.793 71.524 1.00 95.75 91 LEU A C 1
ATOM 695 O O . LEU A 1 91 ? -45.407 -1.866 71.105 1.00 95.75 91 LEU A O 1
ATOM 699 N N . THR A 1 92 ? -46.893 -0.179 71.022 1.00 95.81 92 THR A N 1
ATOM 700 C CA . THR A 1 92 ? -47.657 -0.723 69.887 1.00 95.81 92 THR A CA 1
ATOM 701 C C . THR A 1 92 ? -46.803 -0.710 68.617 1.00 95.81 92 THR A C 1
ATOM 703 O O . THR A 1 92 ? -46.709 -1.730 67.943 1.00 95.81 92 THR A O 1
ATOM 706 N N . ASP A 1 93 ? -46.100 0.393 68.346 1.00 94.88 93 ASP A N 1
ATOM 707 C CA . ASP A 1 93 ? -45.183 0.504 67.204 1.00 94.88 93 ASP A CA 1
ATOM 708 C C . ASP A 1 93 ? -44.019 -0.502 67.316 1.00 94.88 93 ASP A C 1
ATOM 710 O O . ASP A 1 93 ? -43.597 -1.107 66.330 1.00 94.88 93 ASP A O 1
ATOM 714 N N . ALA A 1 94 ? -43.492 -0.714 68.528 1.00 93.31 94 ALA A N 1
ATOM 715 C CA . ALA A 1 94 ? -42.434 -1.690 68.779 1.00 93.31 94 ALA A CA 1
ATOM 716 C C . ALA A 1 94 ? -42.922 -3.140 68.630 1.00 93.31 94 ALA A C 1
ATOM 718 O O . ALA A 1 94 ? -42.162 -3.985 68.160 1.00 93.31 94 ALA A O 1
ATOM 719 N N . GLU A 1 95 ? -44.165 -3.435 69.021 1.00 94.56 95 GLU A N 1
ATOM 720 C CA . GLU A 1 95 ? -44.808 -4.734 68.802 1.00 94.56 95 GLU A CA 1
ATOM 721 C C . GLU A 1 95 ? -45.037 -4.999 67.310 1.00 94.56 95 GLU A C 1
ATOM 723 O O . GLU A 1 95 ? -44.764 -6.108 66.856 1.00 94.56 95 GLU A O 1
ATOM 728 N N . GLU A 1 96 ? -45.458 -3.992 66.540 1.00 93.19 96 GLU A N 1
ATOM 729 C CA . GLU A 1 96 ? -45.615 -4.087 65.082 1.00 93.19 96 GLU A CA 1
ATOM 730 C C . GLU A 1 96 ? -44.264 -4.321 64.391 1.00 93.19 96 GLU A C 1
ATOM 732 O O . GLU A 1 96 ? -44.111 -5.280 63.638 1.00 93.19 96 GLU A O 1
ATOM 737 N N . LEU A 1 97 ? -43.230 -3.550 64.745 1.00 90.31 97 LEU A N 1
ATOM 738 C CA . LEU A 1 97 ? -41.877 -3.764 64.224 1.00 90.31 97 LEU A CA 1
ATOM 739 C C . LEU A 1 97 ? -41.318 -5.143 64.614 1.00 90.31 97 LEU A C 1
ATOM 741 O O . LEU A 1 97 ? -40.633 -5.789 63.822 1.00 90.31 97 LEU A O 1
ATOM 745 N N . ALA A 1 98 ? -41.580 -5.604 65.840 1.00 88.56 98 ALA A N 1
ATOM 746 C CA . ALA A 1 98 ? -41.175 -6.935 66.277 1.00 88.56 98 ALA A CA 1
ATOM 747 C C . ALA A 1 98 ? -41.935 -8.035 65.523 1.00 88.56 98 ALA A C 1
ATOM 749 O O . ALA A 1 98 ? -41.332 -9.060 65.205 1.00 88.56 98 ALA A O 1
ATOM 750 N N . ALA A 1 99 ? -43.217 -7.832 65.208 1.00 89.44 99 ALA A N 1
ATOM 751 C CA . ALA A 1 99 ? -43.998 -8.743 64.378 1.00 89.44 99 ALA A CA 1
ATOM 752 C C . ALA A 1 99 ? -43.419 -8.825 62.957 1.00 89.44 99 ALA A C 1
ATOM 754 O O . ALA A 1 99 ? -43.137 -9.928 62.498 1.00 89.44 99 ALA A O 1
ATOM 755 N N . ASP A 1 100 ? -43.108 -7.691 62.325 1.00 84.56 100 ASP A N 1
ATOM 756 C CA . ASP A 1 100 ? -42.483 -7.650 60.994 1.00 84.56 100 ASP A CA 1
ATOM 757 C C . ASP A 1 100 ? -41.097 -8.317 60.974 1.00 84.56 100 ASP A C 1
ATOM 759 O O . ASP A 1 100 ? -40.758 -9.055 60.050 1.00 84.56 100 ASP A O 1
ATOM 763 N N . LEU A 1 101 ? -40.280 -8.095 62.012 1.00 86.38 101 LEU A N 1
ATOM 764 C CA . LEU A 1 101 ? -38.949 -8.704 62.132 1.00 86.38 101 LEU A CA 1
ATOM 765 C C . LEU A 1 101 ? -38.994 -10.205 62.450 1.00 86.38 101 LEU A C 1
ATOM 767 O O . LEU A 1 101 ? -38.021 -10.914 62.181 1.00 86.38 101 LEU A O 1
ATOM 771 N N . THR A 1 102 ? -40.080 -10.685 63.060 1.00 91.31 102 THR A N 1
ATOM 772 C CA . THR A 1 102 ? -40.267 -12.107 63.390 1.00 91.31 102 THR A CA 1
ATOM 773 C C . THR A 1 102 ? -41.101 -12.860 62.359 1.00 91.31 102 THR A C 1
ATOM 775 O O . THR A 1 102 ? -41.168 -14.090 62.438 1.00 91.31 102 THR A O 1
ATOM 778 N N . ASP A 1 103 ? -41.659 -12.171 61.360 1.00 92.88 103 ASP A N 1
ATOM 779 C CA . ASP A 1 103 ? -42.288 -12.792 60.200 1.00 92.88 103 ASP A CA 1
ATOM 780 C C . ASP A 1 103 ? -41.219 -13.421 59.289 1.00 92.88 103 ASP A C 1
ATOM 782 O O . ASP A 1 103 ? -40.686 -12.836 58.340 1.00 92.88 103 ASP A O 1
ATOM 786 N N . LEU A 1 104 ? -40.884 -14.669 59.614 1.00 91.00 104 LEU A N 1
ATOM 787 C CA . LEU A 1 104 ? -39.932 -15.480 58.865 1.00 91.00 104 LEU A CA 1
ATOM 788 C C . LEU A 1 104 ? -40.382 -15.720 57.415 1.00 91.00 104 LEU A C 1
ATOM 790 O O . LEU A 1 104 ? -39.521 -15.913 56.554 1.00 91.00 104 LEU A O 1
ATOM 794 N N . ASP A 1 105 ? -41.687 -15.688 57.125 1.00 92.75 105 ASP A N 1
ATOM 795 C CA . ASP A 1 105 ? -42.213 -15.901 55.775 1.00 92.75 105 ASP A CA 1
ATOM 796 C C . ASP A 1 105 ? -41.998 -14.660 54.898 1.00 92.75 105 ASP A C 1
ATOM 798 O O . ASP A 1 105 ? -41.623 -14.787 53.722 1.00 92.75 105 ASP A O 1
ATOM 802 N N . LEU A 1 106 ? -42.151 -13.459 55.471 1.00 91.31 106 LEU A N 1
ATOM 803 C CA . LEU A 1 106 ? -41.782 -12.205 54.813 1.00 91.31 106 LEU A CA 1
ATOM 804 C C . LEU A 1 106 ? -40.281 -12.180 54.498 1.00 91.31 106 LEU A C 1
ATOM 806 O O . LEU A 1 106 ? -39.898 -11.991 53.340 1.00 91.31 106 LEU A O 1
ATOM 810 N N . VAL A 1 107 ? -39.428 -12.468 55.489 1.00 90.56 107 VAL A N 1
ATOM 811 C CA . VAL A 1 107 ? -37.965 -12.516 55.304 1.00 90.56 107 VAL A CA 1
ATOM 812 C C . VAL A 1 107 ? -37.569 -13.555 54.250 1.00 90.56 107 VAL A C 1
ATOM 814 O O . VAL A 1 107 ? -36.741 -13.270 53.384 1.00 90.56 107 VAL A O 1
ATOM 817 N N . ALA A 1 108 ? -38.174 -14.746 54.264 1.00 93.19 108 ALA A N 1
ATOM 818 C CA . ALA A 1 108 ? -37.916 -15.779 53.261 1.00 93.19 108 ALA A CA 1
ATOM 819 C C . ALA A 1 108 ? -38.380 -15.370 51.852 1.00 93.19 108 ALA A C 1
ATOM 821 O O . ALA A 1 108 ? -37.827 -15.833 50.851 1.00 93.19 108 ALA A O 1
ATOM 822 N N . THR A 1 109 ? -39.406 -14.528 51.738 1.00 96.00 109 THR A N 1
ATOM 823 C CA . THR A 1 109 ? -39.886 -14.007 50.451 1.00 96.00 109 THR A CA 1
ATOM 824 C C . THR A 1 109 ? -38.948 -12.937 49.898 1.00 96.00 109 THR A C 1
ATOM 826 O O . THR A 1 109 ? -38.551 -13.032 48.736 1.00 96.00 109 THR A O 1
ATOM 829 N N . GLU A 1 110 ? -38.511 -11.996 50.732 1.00 95.94 110 GLU A N 1
ATOM 830 C CA . GLU A 1 110 ? -37.506 -10.990 50.366 1.00 95.94 110 GLU A CA 1
ATOM 831 C C . GLU A 1 110 ? -36.163 -11.635 50.001 1.00 95.94 110 GLU A C 1
ATOM 833 O O . GLU A 1 110 ? -35.560 -11.286 48.986 1.00 95.94 110 GLU A O 1
ATOM 838 N N . LEU A 1 111 ? -35.717 -12.640 50.764 1.00 96.19 111 LEU A N 1
ATOM 839 C CA . LEU A 1 111 ? -34.478 -13.358 50.466 1.00 96.19 111 LEU A CA 1
ATOM 840 C C . LEU A 1 111 ? -34.540 -14.032 49.090 1.00 96.19 111 LEU A C 1
ATOM 842 O O . LEU A 1 111 ? -33.629 -13.845 48.286 1.00 96.19 111 LEU A O 1
ATOM 846 N N . ARG A 1 112 ? -35.643 -14.723 48.770 1.00 97.25 112 ARG A N 1
ATOM 847 C CA . ARG A 1 112 ? -35.855 -15.320 47.438 1.00 97.25 112 ARG A CA 1
ATOM 848 C C . ARG A 1 112 ? -35.873 -14.269 46.326 1.00 97.25 112 ARG A C 1
ATOM 850 O O . ARG A 1 112 ? -35.353 -14.521 45.241 1.00 97.25 112 ARG A O 1
ATOM 857 N N . ALA A 1 113 ? -36.449 -13.092 46.575 1.00 97.12 113 ALA A N 1
ATOM 858 C CA . ALA A 1 113 ? -36.444 -11.995 45.610 1.00 97.12 113 ALA A CA 1
ATOM 859 C C . ALA A 1 113 ? -35.024 -11.447 45.373 1.00 97.12 113 ALA A C 1
ATOM 861 O O . ALA A 1 113 ? -34.627 -11.221 44.226 1.00 97.12 113 ALA A O 1
ATOM 862 N N . VAL A 1 114 ? -34.232 -11.283 46.437 1.00 97.88 114 VAL A N 1
ATOM 863 C CA . VAL A 1 114 ? -32.827 -10.855 46.357 1.00 97.88 114 VAL A CA 1
ATOM 864 C C . VAL A 1 114 ? -31.969 -11.898 45.644 1.00 97.88 114 VAL A C 1
ATOM 866 O O . VAL A 1 114 ? -31.162 -11.524 44.790 1.00 97.88 114 VAL A O 1
ATOM 869 N N . GLU A 1 115 ? -32.155 -13.182 45.947 1.00 98.00 115 GLU A N 1
ATOM 870 C CA . GLU A 1 115 ? -31.476 -14.299 45.283 1.00 98.00 115 GLU A CA 1
ATOM 871 C C . GLU A 1 115 ? -31.788 -14.313 43.785 1.00 98.00 115 GLU A C 1
ATOM 873 O O . GLU A 1 115 ? -30.864 -14.261 42.973 1.00 98.00 115 GLU A O 1
ATOM 878 N N . ALA A 1 116 ? -33.066 -14.242 43.401 1.00 97.88 116 ALA A N 1
ATOM 879 C CA . ALA A 1 116 ? -33.468 -14.177 41.997 1.00 97.88 116 ALA A CA 1
ATOM 880 C C . ALA A 1 116 ? -32.876 -12.950 41.275 1.00 97.88 116 ALA A C 1
ATOM 882 O O . ALA A 1 116 ? -32.390 -13.047 40.146 1.00 97.88 116 ALA A O 1
ATOM 883 N N . ALA A 1 117 ? -32.851 -11.784 41.930 1.00 97.69 117 ALA A N 1
ATOM 884 C CA . ALA A 1 117 ? -32.234 -10.579 41.377 1.00 97.69 117 ALA A CA 1
ATOM 885 C C . ALA A 1 117 ? -30.699 -10.682 41.279 1.00 97.69 117 ALA A C 1
ATOM 887 O O . ALA A 1 117 ? -30.086 -10.064 40.402 1.00 97.69 117 ALA A O 1
ATOM 888 N N . ALA A 1 118 ? -30.047 -11.415 42.183 1.00 97.31 118 ALA A N 1
ATOM 889 C CA . ALA A 1 118 ? -28.615 -11.686 42.124 1.00 97.31 118 ALA A CA 1
ATOM 890 C C . ALA A 1 118 ? -28.288 -12.663 40.985 1.00 97.31 118 ALA A C 1
ATOM 892 O O . ALA A 1 118 ? -27.392 -12.383 40.186 1.00 97.31 118 ALA A O 1
ATOM 893 N N . GLU A 1 119 ? -29.054 -13.745 40.845 1.00 98.19 119 GLU A N 1
ATOM 894 C CA . GLU A 1 119 ? -28.929 -14.707 39.748 1.00 98.19 119 GLU A CA 1
ATOM 895 C C . GLU A 1 119 ? -29.128 -14.041 38.384 1.00 98.19 119 GLU A C 1
ATOM 897 O O . GLU A 1 119 ? -28.309 -14.230 37.483 1.00 98.19 119 GLU A O 1
ATOM 902 N N . ALA A 1 120 ? -30.146 -13.183 38.247 1.00 98.12 120 ALA A N 1
ATOM 903 C CA . ALA A 1 120 ? -30.386 -12.420 37.025 1.00 98.12 120 ALA A CA 1
ATOM 904 C C . ALA A 1 120 ? -29.198 -11.509 36.667 1.00 98.12 120 ALA A C 1
ATOM 906 O O . ALA A 1 120 ? -28.761 -11.477 35.514 1.00 98.12 120 ALA A O 1
ATOM 907 N N . ARG A 1 121 ? -28.617 -10.814 37.657 1.00 98.19 121 ARG A N 1
ATOM 908 C CA . ARG A 1 121 ? -27.424 -9.973 37.456 1.00 98.19 121 ARG A CA 1
ATOM 909 C C . ARG A 1 121 ? -26.198 -10.794 37.054 1.00 98.19 121 ARG A C 1
ATOM 911 O O . ARG A 1 121 ? -25.462 -10.382 36.159 1.00 98.19 121 ARG A O 1
ATOM 918 N N . VAL A 1 122 ? -25.988 -11.963 37.662 1.00 98.25 122 VAL A N 1
ATOM 919 C CA . VAL A 1 122 ? -24.891 -12.876 37.296 1.00 98.25 122 VAL A CA 1
ATOM 920 C C . VAL A 1 122 ? -25.080 -13.419 35.879 1.00 98.25 122 VAL A C 1
ATOM 922 O O . VAL A 1 122 ? -24.121 -13.451 35.108 1.00 98.25 122 VAL A O 1
ATOM 925 N N . ALA A 1 123 ? -26.299 -13.811 35.508 1.00 97.94 123 ALA A N 1
ATOM 926 C CA . ALA A 1 123 ? -26.610 -14.281 34.162 1.00 97.94 123 ALA A CA 1
ATOM 927 C C . ALA A 1 123 ? -26.352 -13.190 33.111 1.00 97.94 123 ALA A C 1
ATOM 929 O O . ALA A 1 123 ? -25.693 -13.453 32.104 1.00 97.94 123 ALA A O 1
ATOM 930 N N . GLN A 1 124 ? -26.783 -11.953 33.378 1.00 98.25 124 GLN A N 1
ATOM 931 C CA . GLN A 1 124 ? -26.520 -10.808 32.507 1.00 98.25 124 GLN A CA 1
ATOM 932 C C . GLN A 1 124 ? -25.018 -10.529 32.364 1.00 98.25 124 GLN A C 1
ATOM 934 O O . GLN A 1 124 ? -24.536 -10.334 31.249 1.00 98.25 124 GLN A O 1
ATOM 939 N N . ALA A 1 125 ? -24.264 -10.547 33.467 1.00 97.75 125 ALA A N 1
ATOM 940 C CA . ALA A 1 125 ? -22.819 -10.330 33.440 1.00 97.75 125 ALA A CA 1
ATOM 941 C C . ALA A 1 125 ? -22.088 -11.417 32.636 1.00 97.75 125 ALA A C 1
ATOM 943 O O . ALA A 1 125 ? -21.212 -11.104 31.833 1.00 97.75 125 ALA A O 1
ATOM 944 N N . ARG A 1 126 ? -22.484 -12.688 32.790 1.00 98.50 126 ARG A N 1
ATOM 945 C CA . ARG A 1 126 ? -21.922 -13.806 32.015 1.00 98.50 126 ARG A CA 1
ATOM 946 C C . ARG A 1 126 ? -22.248 -13.702 30.528 1.00 98.50 126 ARG A C 1
ATOM 948 O O . ARG A 1 126 ? -21.376 -13.958 29.704 1.00 98.50 126 ARG A O 1
ATOM 955 N N . ALA A 1 127 ? -23.468 -13.297 30.178 1.00 98.31 127 ALA A N 1
ATOM 956 C CA . ALA A 1 127 ? -23.846 -13.064 28.786 1.00 98.31 127 ALA A CA 1
ATOM 957 C C . ALA A 1 127 ? -23.031 -11.917 28.165 1.00 98.31 127 ALA A C 1
ATOM 959 O O . ALA A 1 127 ? -22.524 -12.055 27.054 1.00 98.31 127 ALA A O 1
ATOM 960 N N . ALA A 1 128 ? -22.845 -10.817 28.903 1.00 98.12 128 ALA A N 1
ATOM 961 C CA . ALA A 1 128 ? -22.012 -9.699 28.469 1.00 98.12 128 ALA A CA 1
ATOM 962 C C . ALA A 1 128 ? -20.537 -10.104 28.303 1.00 98.12 128 ALA A C 1
ATOM 964 O O . ALA A 1 128 ? -19.908 -9.724 27.318 1.00 98.12 128 ALA A O 1
ATOM 965 N N . GLN A 1 129 ? -19.998 -10.913 29.221 1.00 98.50 129 GLN A N 1
ATOM 966 C CA . GLN A 1 129 ? -18.646 -11.460 29.105 1.00 98.50 129 GLN A CA 1
ATOM 967 C C . GLN A 1 129 ? -18.502 -12.343 27.858 1.00 98.50 129 GLN A C 1
ATOM 969 O O . GLN A 1 129 ? -17.567 -12.150 27.088 1.00 98.50 129 GLN A O 1
ATOM 974 N N . ALA A 1 130 ? -19.434 -13.273 27.629 1.00 98.38 130 ALA A N 1
ATOM 975 C CA . ALA A 1 130 ? -19.395 -14.159 26.467 1.00 98.38 130 ALA A CA 1
ATOM 976 C C . ALA A 1 130 ? -19.474 -13.382 25.141 1.00 98.38 130 ALA A C 1
ATOM 978 O O . ALA A 1 130 ? -18.759 -13.707 24.193 1.00 98.38 130 ALA A O 1
ATOM 979 N N . ALA A 1 131 ? -20.297 -12.329 25.083 1.00 98.31 131 ALA A N 1
ATOM 980 C CA . ALA A 1 131 ? -20.358 -11.433 23.931 1.00 98.31 131 ALA A CA 1
ATOM 981 C C . ALA A 1 131 ? -19.020 -10.708 23.709 1.00 98.31 131 ALA A C 1
ATOM 983 O O . ALA A 1 131 ? -18.475 -10.753 22.611 1.00 98.31 131 ALA A O 1
ATOM 984 N N . ALA A 1 132 ? -18.430 -10.136 24.763 1.00 98.00 132 ALA A N 1
ATOM 985 C CA . ALA A 1 132 ? -17.138 -9.457 24.670 1.00 98.00 132 ALA A CA 1
ATOM 986 C C . ALA A 1 132 ? -15.995 -10.401 24.248 1.00 98.00 132 ALA A C 1
ATOM 988 O O . ALA A 1 132 ? -15.120 -10.015 23.473 1.00 98.00 132 ALA A O 1
ATOM 989 N N . GLU A 1 133 ? -15.992 -11.646 24.730 1.00 98.50 133 GLU A N 1
ATOM 990 C CA . GLU A 1 133 ? -15.018 -12.664 24.322 1.00 98.50 133 GLU A CA 1
ATOM 991 C C . GLU A 1 133 ? -15.175 -13.047 22.847 1.00 98.50 133 GLU A C 1
ATOM 993 O O . GLU A 1 133 ? -14.170 -13.205 22.144 1.00 98.50 133 GLU A O 1
ATOM 998 N N . HIS A 1 134 ? -16.419 -13.161 22.372 1.00 98.56 134 HIS A N 1
ATOM 999 C CA . HIS A 1 134 ? -16.724 -13.417 20.970 1.00 98.56 134 HIS A CA 1
ATOM 1000 C C . HIS A 1 134 ? -16.255 -12.267 20.074 1.00 98.56 134 HIS A C 1
ATOM 1002 O O . HIS A 1 134 ? -15.505 -12.505 19.126 1.00 98.56 134 HIS A O 1
ATOM 1008 N N . ASP A 1 135 ? -16.606 -11.029 20.421 1.00 98.31 135 ASP A N 1
ATOM 1009 C CA . ASP A 1 135 ? -16.204 -9.830 19.683 1.00 98.31 135 ASP A CA 1
ATOM 1010 C C . ASP A 1 135 ? -14.677 -9.693 19.646 1.00 98.31 135 ASP A C 1
ATOM 1012 O O . ASP A 1 135 ? -14.085 -9.452 18.594 1.00 98.31 135 ASP A O 1
ATOM 1016 N N . ALA A 1 136 ? -14.002 -9.945 20.771 1.00 98.25 136 ALA A N 1
ATOM 1017 C CA . ALA A 1 136 ? -12.545 -9.946 20.827 1.00 98.25 136 ALA A CA 1
ATOM 1018 C C . ALA A 1 136 ? -11.926 -11.055 19.957 1.00 98.25 136 ALA A C 1
ATOM 1020 O O . ALA A 1 136 ? -10.847 -10.868 19.390 1.00 98.25 136 ALA A O 1
ATOM 1021 N N . ALA A 1 137 ? -12.570 -12.221 19.851 1.00 98.50 137 ALA A N 1
ATOM 1022 C CA . ALA A 1 137 ? -12.115 -13.298 18.978 1.00 98.50 137 ALA A CA 1
ATOM 1023 C C . ALA A 1 137 ? -12.304 -12.957 17.494 1.00 98.50 137 ALA A C 1
ATOM 1025 O O . ALA A 1 137 ? -11.406 -13.245 16.702 1.00 98.50 137 ALA A O 1
ATOM 1026 N N . LEU A 1 138 ? -13.421 -12.323 17.125 1.00 98.69 138 LEU A N 1
ATOM 1027 C CA . LEU A 1 138 ? -13.651 -11.824 15.769 1.00 98.69 138 LEU A CA 1
ATOM 1028 C C . LEU A 1 138 ? -12.628 -10.749 15.395 1.00 98.69 138 LEU A C 1
ATOM 1030 O O . LEU A 1 138 ? -11.943 -10.904 14.389 1.00 98.69 138 LEU A O 1
ATOM 1034 N N . ALA A 1 139 ? -12.422 -9.748 16.253 1.00 98.00 139 ALA A N 1
ATOM 1035 C CA . ALA A 1 139 ? -11.445 -8.687 16.019 1.00 98.00 139 ALA A CA 1
ATOM 1036 C C . ALA A 1 139 ? -10.014 -9.230 15.850 1.00 98.00 139 ALA A C 1
ATOM 1038 O O . ALA A 1 139 ? -9.257 -8.750 15.007 1.00 98.00 139 ALA A O 1
ATOM 1039 N N . ARG A 1 140 ? -9.632 -10.265 16.619 1.00 98.56 140 ARG A N 1
ATOM 1040 C CA . ARG A 1 140 ? -8.343 -10.953 16.428 1.00 98.56 140 ARG A CA 1
ATOM 1041 C C . ARG A 1 140 ? -8.249 -11.597 15.049 1.00 98.56 140 ARG A C 1
ATOM 1043 O O . ARG A 1 140 ? -7.264 -11.365 14.363 1.00 98.56 140 ARG A O 1
ATOM 1050 N N . ARG A 1 141 ? -9.277 -12.340 14.624 1.00 98.62 141 ARG A N 1
ATOM 1051 C CA . ARG A 1 141 ? -9.304 -12.983 13.298 1.00 98.62 141 ARG A CA 1
ATOM 1052 C C . ARG A 1 141 ? -9.240 -11.967 12.163 1.00 98.62 141 ARG A C 1
ATOM 1054 O O . ARG A 1 141 ? -8.503 -12.185 11.213 1.00 98.62 141 ARG A O 1
ATOM 1061 N N . GLU A 1 142 ? -9.982 -10.868 12.265 1.00 98.50 142 GLU A N 1
ATOM 1062 C CA . GLU A 1 142 ? -9.962 -9.794 11.265 1.00 98.50 142 GLU A CA 1
ATOM 1063 C C . GLU A 1 142 ? -8.583 -9.146 11.163 1.00 98.50 142 GLU A C 1
ATOM 1065 O O . GLU A 1 142 ? -8.066 -8.954 10.064 1.00 98.50 142 GLU A O 1
ATOM 1070 N N . ARG A 1 143 ? -7.956 -8.853 12.306 1.00 98.38 143 ARG A N 1
ATOM 1071 C CA . ARG A 1 143 ? -6.597 -8.310 12.352 1.00 98.38 143 ARG A CA 1
ATOM 1072 C C . ARG A 1 143 ? -5.582 -9.290 11.759 1.00 98.38 143 ARG A C 1
ATOM 1074 O O . ARG A 1 143 ? -4.732 -8.870 10.982 1.00 98.38 143 ARG A O 1
ATOM 1081 N N . ASP A 1 144 ? -5.663 -10.569 12.112 1.00 98.56 144 ASP A N 1
ATOM 1082 C CA . ASP A 1 144 ? -4.739 -11.592 11.614 1.00 98.56 144 ASP A CA 1
ATOM 1083 C C . ASP A 1 144 ? -4.906 -11.778 10.090 1.00 98.56 144 ASP A C 1
ATOM 1085 O O . ASP A 1 144 ? -3.915 -11.796 9.366 1.00 98.56 144 ASP A O 1
ATOM 1089 N N . ALA A 1 145 ? -6.144 -11.771 9.580 1.00 98.31 145 ALA A N 1
ATOM 1090 C CA . ALA A 1 145 ? -6.423 -11.795 8.141 1.00 98.31 145 ALA A CA 1
ATOM 1091 C C . ALA A 1 145 ? -5.917 -10.536 7.411 1.00 98.31 145 ALA A C 1
ATOM 1093 O O . ALA A 1 145 ? -5.418 -10.619 6.289 1.00 98.31 145 ALA A O 1
ATOM 1094 N N . ALA A 1 146 ? -6.016 -9.357 8.035 1.00 98.19 146 ALA A N 1
ATOM 1095 C CA . ALA A 1 146 ? -5.468 -8.123 7.475 1.00 98.19 146 ALA A CA 1
ATOM 1096 C C . ALA A 1 146 ? -3.930 -8.149 7.410 1.00 98.19 146 ALA A C 1
ATOM 1098 O O . ALA A 1 146 ? -3.348 -7.640 6.449 1.00 98.19 146 ALA A O 1
ATOM 1099 N N . HIS A 1 147 ? -3.271 -8.752 8.405 1.00 98.44 147 HIS A N 1
ATOM 1100 C CA . HIS A 1 147 ? -1.824 -8.966 8.380 1.00 98.44 147 HIS A CA 1
ATOM 1101 C C . HIS A 1 147 ? -1.416 -9.930 7.266 1.00 98.44 147 HIS A C 1
ATOM 1103 O O . HIS A 1 147 ? -0.550 -9.572 6.475 1.00 98.44 147 HIS A O 1
ATOM 1109 N N . GLU A 1 148 ? -2.091 -11.073 7.136 1.00 98.56 148 GLU A N 1
ATOM 1110 C CA . GLU A 1 148 ? -1.831 -12.043 6.062 1.00 98.56 148 GLU A CA 1
ATOM 1111 C C . GLU A 1 148 ? -1.998 -11.405 4.672 1.00 98.56 148 GLU A C 1
ATOM 1113 O O . GLU A 1 148 ? -1.133 -11.536 3.809 1.00 98.56 148 GLU A O 1
ATOM 1118 N N . LEU A 1 149 ? -3.060 -10.617 4.466 1.00 98.50 149 LEU A N 1
ATOM 1119 C CA . LEU A 1 149 ? -3.259 -9.889 3.210 1.00 98.50 149 LEU A CA 1
ATOM 1120 C C . LEU A 1 149 ? -2.150 -8.857 2.947 1.00 98.50 149 LEU A C 1
ATOM 1122 O O . LEU A 1 149 ? -1.771 -8.640 1.796 1.00 98.50 149 LEU A O 1
ATOM 1126 N N . THR A 1 150 ? -1.640 -8.214 3.999 1.00 98.31 150 THR A N 1
ATOM 1127 C CA . THR A 1 150 ? -0.536 -7.251 3.886 1.00 98.31 150 THR A CA 1
ATOM 1128 C C . THR A 1 150 ? 0.763 -7.950 3.495 1.00 98.31 150 THR A C 1
ATOM 1130 O O . THR A 1 150 ? 1.463 -7.448 2.622 1.00 98.31 150 THR A O 1
ATOM 1133 N N . GLU A 1 151 ? 1.067 -9.106 4.087 1.00 98.69 151 GLU A N 1
ATOM 1134 C CA . GLU A 1 151 ? 2.234 -9.920 3.721 1.00 98.69 151 GLU A CA 1
ATOM 1135 C C . GLU A 1 151 ? 2.156 -10.361 2.254 1.00 98.69 151 GLU A C 1
ATOM 1137 O O . GLU A 1 151 ? 3.074 -10.083 1.489 1.00 98.69 151 GLU A O 1
ATOM 1142 N N . ILE A 1 152 ? 1.010 -10.896 1.813 1.00 98.50 152 ILE A N 1
ATOM 1143 C CA . ILE A 1 152 ? 0.789 -11.273 0.404 1.00 98.50 152 ILE A CA 1
ATOM 1144 C C . ILE A 1 152 ? 0.979 -10.073 -0.538 1.00 98.50 152 ILE A C 1
ATOM 1146 O O . ILE A 1 152 ? 1.552 -10.206 -1.621 1.00 98.50 152 ILE A O 1
ATOM 1150 N N . ALA A 1 153 ? 0.491 -8.890 -0.155 1.00 98.31 153 ALA A N 1
ATOM 1151 C CA . ALA A 1 153 ? 0.638 -7.685 -0.966 1.00 98.31 153 ALA A CA 1
ATOM 1152 C C . ALA A 1 153 ? 2.097 -7.207 -1.057 1.00 98.31 153 ALA A C 1
ATOM 1154 O O . ALA A 1 153 ? 2.501 -6.707 -2.110 1.00 98.31 153 ALA A O 1
ATOM 1155 N N . LEU A 1 154 ? 2.877 -7.353 0.019 1.00 98.62 154 LEU A N 1
ATOM 1156 C CA . LEU A 1 154 ? 4.305 -7.037 0.027 1.00 98.62 154 LEU A CA 1
ATOM 1157 C C . LEU A 1 154 ? 5.086 -8.015 -0.853 1.00 98.62 154 LEU A C 1
ATOM 1159 O O . LEU A 1 154 ? 5.819 -7.557 -1.727 1.00 98.62 154 LEU A O 1
ATOM 1163 N N . ASP A 1 155 ? 4.846 -9.319 -0.715 1.00 98.56 155 ASP A N 1
ATOM 1164 C CA . ASP A 1 155 ? 5.479 -10.349 -1.548 1.00 98.56 155 ASP A CA 1
ATOM 1165 C C . ASP A 1 155 ? 5.198 -10.106 -3.041 1.00 98.56 155 ASP A C 1
ATOM 1167 O O . ASP A 1 155 ? 6.109 -10.102 -3.873 1.00 98.56 155 ASP A O 1
ATOM 1171 N N . ALA A 1 156 ? 3.942 -9.805 -3.392 1.00 98.44 156 ALA A N 1
ATOM 1172 C CA . ALA A 1 156 ? 3.559 -9.482 -4.765 1.00 98.44 156 ALA A CA 1
ATOM 1173 C C . ALA A 1 156 ? 4.231 -8.196 -5.283 1.00 98.44 156 ALA A C 1
ATOM 1175 O O . ALA A 1 156 ? 4.587 -8.101 -6.462 1.00 98.44 156 ALA A O 1
ATOM 1176 N N . ALA A 1 157 ? 4.409 -7.188 -4.422 1.00 98.31 157 ALA A N 1
ATOM 1177 C CA . ALA A 1 157 ? 5.105 -5.959 -4.785 1.00 98.31 157 ALA A CA 1
ATOM 1178 C C . ALA A 1 157 ? 6.606 -6.201 -5.015 1.00 98.31 157 ALA A C 1
ATOM 1180 O O . ALA A 1 157 ? 7.168 -5.667 -5.974 1.00 98.31 157 ALA A O 1
ATOM 1181 N N . GLU A 1 158 ? 7.246 -7.022 -4.181 1.00 98.56 158 GLU A N 1
ATOM 1182 C CA . GLU A 1 158 ? 8.647 -7.415 -4.340 1.00 98.56 158 GLU A CA 1
ATOM 1183 C C . GLU A 1 158 ? 8.867 -8.213 -5.632 1.00 98.56 158 GLU A C 1
ATOM 1185 O O . GLU A 1 158 ? 9.777 -7.892 -6.401 1.00 98.56 158 GLU A O 1
ATOM 1190 N N . GLU A 1 159 ? 7.992 -9.174 -5.943 1.00 98.56 159 GLU A N 1
ATOM 1191 C CA . GLU A 1 159 ? 8.042 -9.935 -7.199 1.00 98.56 159 GLU A CA 1
ATOM 1192 C C . GLU A 1 159 ? 7.867 -9.026 -8.429 1.00 98.56 159 GLU A C 1
ATOM 1194 O O . GLU A 1 159 ? 8.590 -9.152 -9.428 1.00 98.56 159 GLU A O 1
ATOM 1199 N N . ALA A 1 160 ? 6.950 -8.056 -8.357 1.00 98.44 160 ALA A N 1
ATOM 1200 C CA . ALA A 1 160 ? 6.748 -7.079 -9.422 1.00 98.44 160 ALA A CA 1
ATOM 1201 C C . ALA A 1 160 ? 7.986 -6.187 -9.632 1.00 98.44 160 ALA A C 1
ATOM 1203 O O . ALA A 1 160 ? 8.363 -5.915 -10.778 1.00 98.44 160 ALA A O 1
ATOM 1204 N N . ILE A 1 161 ? 8.645 -5.757 -8.550 1.00 98.19 161 ILE A N 1
ATOM 1205 C CA . ILE A 1 161 ? 9.899 -4.991 -8.613 1.00 98.19 161 ILE A CA 1
ATOM 1206 C C . ILE A 1 161 ? 11.010 -5.841 -9.235 1.00 98.19 161 ILE A C 1
ATOM 1208 O O . ILE A 1 161 ? 11.656 -5.384 -10.178 1.00 98.19 161 ILE A O 1
ATOM 1212 N N . ALA A 1 162 ? 11.183 -7.084 -8.783 1.00 98.38 162 ALA A N 1
ATOM 1213 C CA . ALA A 1 162 ? 12.187 -7.997 -9.324 1.00 98.38 162 ALA A CA 1
ATOM 1214 C C . ALA A 1 162 ? 11.981 -8.240 -10.830 1.00 98.38 162 ALA A C 1
ATOM 1216 O O . ALA A 1 162 ? 12.927 -8.171 -11.618 1.00 98.38 162 ALA A O 1
ATOM 1217 N N . THR A 1 163 ? 10.730 -8.437 -11.256 1.00 98.50 163 THR A N 1
ATOM 1218 C CA . THR A 1 163 ? 10.370 -8.618 -12.671 1.00 98.50 163 THR A CA 1
ATOM 1219 C C . THR A 1 163 ? 10.673 -7.370 -13.500 1.00 98.50 163 THR A C 1
ATOM 1221 O O . THR A 1 163 ? 11.218 -7.463 -14.608 1.00 98.50 163 THR A O 1
ATOM 1224 N N . ARG A 1 164 ? 10.344 -6.183 -12.974 1.00 98.56 164 ARG A N 1
ATOM 1225 C CA . ARG A 1 164 ? 10.651 -4.901 -13.622 1.00 98.56 164 ARG A CA 1
ATOM 1226 C C . ARG A 1 164 ? 12.157 -4.720 -13.790 1.00 98.56 164 ARG A C 1
ATOM 1228 O O . ARG A 1 164 ? 12.595 -4.335 -14.872 1.00 98.56 164 ARG A O 1
ATOM 1235 N N . ASP A 1 165 ? 12.936 -5.002 -12.753 1.00 98.56 165 ASP A N 1
ATOM 1236 C CA . ASP A 1 165 ? 14.383 -4.792 -12.758 1.00 98.56 165 ASP A CA 1
ATOM 1237 C C . ASP A 1 165 ? 15.082 -5.768 -13.719 1.00 98.56 165 ASP A C 1
ATOM 1239 O O . ASP A 1 165 ? 15.895 -5.339 -14.540 1.00 98.56 165 ASP A O 1
ATOM 1243 N N . ALA A 1 166 ? 14.667 -7.041 -13.744 1.00 98.44 166 ALA A N 1
ATOM 1244 C CA . ALA A 1 166 ? 15.142 -8.023 -14.726 1.00 98.44 166 ALA A CA 1
ATOM 1245 C C . ALA A 1 166 ? 14.800 -7.624 -16.177 1.00 98.44 166 ALA A C 1
ATOM 1247 O O . ALA A 1 166 ? 15.599 -7.800 -17.108 1.00 98.44 166 ALA A O 1
ATOM 1248 N N . SER A 1 167 ? 13.614 -7.044 -16.384 1.00 98.12 167 SER A N 1
ATOM 1249 C CA . SER A 1 167 ? 13.202 -6.517 -17.689 1.00 98.12 167 SER A CA 1
ATOM 1250 C C . SER A 1 167 ? 14.052 -5.311 -18.098 1.00 98.12 167 SER A C 1
ATOM 1252 O O . SER A 1 167 ? 14.498 -5.229 -19.244 1.00 98.12 167 SER A O 1
ATOM 1254 N N . ALA A 1 168 ? 14.325 -4.394 -17.165 1.00 98.44 168 ALA A N 1
ATOM 1255 C CA . ALA A 1 168 ? 15.168 -3.227 -17.403 1.00 98.44 168 ALA A CA 1
ATOM 1256 C C . ALA A 1 168 ? 16.609 -3.627 -17.759 1.00 98.44 168 ALA A C 1
ATOM 1258 O O . ALA A 1 168 ? 17.160 -3.113 -18.734 1.00 98.44 168 ALA A O 1
ATOM 1259 N N . GLU A 1 169 ? 17.193 -4.588 -17.039 1.00 98.62 169 GLU A N 1
ATOM 1260 C CA . GLU A 1 169 ? 18.520 -5.134 -17.347 1.00 98.62 169 GLU A CA 1
ATOM 1261 C C . GLU A 1 169 ? 18.561 -5.760 -18.748 1.00 98.62 169 GLU A C 1
ATOM 1263 O O . GLU A 1 169 ? 19.480 -5.503 -19.531 1.00 98.62 169 GLU A O 1
ATOM 1268 N N . THR A 1 170 ? 17.521 -6.513 -19.116 1.00 98.38 170 THR A N 1
ATOM 1269 C CA . THR A 1 170 ? 17.408 -7.105 -20.455 1.00 98.38 170 THR A CA 1
ATOM 1270 C C . THR A 1 170 ? 17.380 -6.038 -21.550 1.00 98.38 170 THR A C 1
ATOM 1272 O O . THR A 1 170 ? 18.084 -6.177 -22.551 1.00 98.38 170 THR A O 1
ATOM 1275 N N . VAL A 1 171 ? 16.622 -4.953 -21.362 1.00 98.62 171 VAL A N 1
ATOM 1276 C CA . VAL A 1 171 ? 16.572 -3.830 -22.314 1.00 98.62 171 VAL A CA 1
ATOM 1277 C C . VAL A 1 171 ? 17.925 -3.125 -22.422 1.00 98.62 171 VAL A C 1
ATOM 1279 O O . VAL A 1 171 ? 18.353 -2.802 -23.531 1.00 98.62 171 VAL A O 1
ATOM 1282 N N . ILE A 1 172 ? 18.623 -2.913 -21.301 1.00 98.50 172 ILE A N 1
ATOM 1283 C CA . ILE A 1 172 ? 19.969 -2.320 -21.295 1.00 98.50 172 ILE A CA 1
ATOM 1284 C C . ILE A 1 172 ? 20.936 -3.185 -22.106 1.00 98.50 172 ILE A C 1
ATOM 1286 O O . ILE A 1 172 ? 21.648 -2.654 -22.959 1.00 98.50 172 ILE A O 1
ATOM 1290 N N . ARG A 1 173 ? 20.924 -4.506 -21.896 1.00 98.69 173 ARG A N 1
ATOM 1291 C CA . ARG A 1 173 ? 21.764 -5.444 -22.650 1.00 98.69 173 ARG A CA 1
ATOM 1292 C C . ARG A 1 173 ? 21.456 -5.408 -24.146 1.00 98.69 173 ARG A C 1
ATOM 1294 O O . ARG A 1 173 ? 22.373 -5.254 -24.942 1.00 98.69 173 ARG A O 1
ATOM 1301 N N . ILE A 1 174 ? 20.177 -5.466 -24.531 1.00 98.50 174 ILE A N 1
ATOM 1302 C CA . ILE A 1 174 ? 19.768 -5.373 -25.944 1.00 98.50 174 ILE A CA 1
ATOM 1303 C C . ILE A 1 174 ? 20.270 -4.068 -26.564 1.00 98.50 174 ILE A C 1
ATOM 1305 O O . ILE A 1 174 ? 20.811 -4.077 -27.666 1.00 98.50 174 ILE A O 1
ATOM 1309 N N . ARG A 1 175 ? 20.131 -2.943 -25.854 1.00 98.62 175 ARG A N 1
ATOM 1310 C CA . ARG A 1 175 ? 20.616 -1.648 -26.336 1.00 98.62 175 ARG A CA 1
ATOM 1311 C C . ARG A 1 175 ? 22.129 -1.656 -26.549 1.00 98.62 175 ARG A C 1
ATOM 1313 O O . ARG A 1 175 ? 22.582 -1.217 -27.599 1.00 98.62 175 ARG A O 1
ATOM 1320 N N . GLN A 1 176 ? 22.892 -2.176 -25.590 1.00 98.69 176 GLN A N 1
ATOM 1321 C CA . GLN A 1 176 ? 24.346 -2.293 -25.710 1.00 98.69 176 GLN A CA 1
ATOM 1322 C C . GLN A 1 176 ? 24.750 -3.178 -26.896 1.00 98.69 176 GLN A C 1
ATOM 1324 O O . GLN A 1 176 ? 25.662 -2.817 -27.638 1.00 98.69 176 GLN A O 1
ATOM 1329 N N . ASP A 1 177 ? 24.058 -4.297 -27.108 1.00 98.56 177 ASP A N 1
ATOM 1330 C CA . ASP A 1 177 ? 24.305 -5.186 -28.244 1.00 98.56 177 ASP A CA 1
ATOM 1331 C C . ASP A 1 177 ? 23.993 -4.489 -29.576 1.00 98.56 177 ASP A C 1
ATOM 1333 O O . ASP A 1 177 ? 24.789 -4.568 -30.515 1.00 98.56 177 ASP A O 1
ATOM 1337 N N . CYS A 1 178 ? 22.878 -3.757 -29.662 1.00 98.19 178 CYS A N 1
ATOM 1338 C CA . CYS A 1 178 ? 22.533 -2.959 -30.838 1.00 98.19 178 CYS A CA 1
ATOM 1339 C C . CYS A 1 178 ? 23.573 -1.866 -31.112 1.00 98.19 178 CYS A C 1
ATOM 1341 O O . CYS A 1 178 ? 24.024 -1.740 -32.249 1.00 98.19 178 CYS A O 1
ATOM 1343 N N . ASP A 1 179 ? 24.001 -1.121 -30.091 1.00 98.56 179 ASP A N 1
ATOM 1344 C CA . ASP A 1 179 ? 25.024 -0.078 -30.226 1.00 98.56 179 ASP A CA 1
ATOM 1345 C C . ASP A 1 179 ? 26.353 -0.676 -30.727 1.00 98.56 179 ASP A C 1
ATOM 1347 O O . ASP A 1 179 ? 26.994 -0.130 -31.630 1.00 98.56 179 ASP A O 1
ATOM 1351 N N . GLN A 1 180 ? 26.743 -1.850 -30.216 1.00 98.62 180 GLN A N 1
ATOM 1352 C CA . GLN A 1 180 ? 27.918 -2.581 -30.698 1.00 98.62 180 GLN A CA 1
ATOM 1353 C C . GLN A 1 180 ? 27.761 -3.057 -32.147 1.00 98.62 180 GLN A C 1
ATOM 1355 O O . GLN A 1 180 ? 28.716 -2.977 -32.923 1.00 98.62 180 GLN A O 1
ATOM 1360 N N . GLN A 1 181 ? 26.588 -3.566 -32.530 1.00 98.50 181 GLN A N 1
ATOM 1361 C CA . GLN A 1 181 ? 26.318 -3.990 -33.905 1.00 98.50 181 GLN A CA 1
ATOM 1362 C C . GLN A 1 181 ? 26.373 -2.808 -34.874 1.00 98.50 181 GLN A C 1
ATOM 1364 O O . GLN A 1 181 ? 27.033 -2.913 -35.907 1.00 98.50 181 GLN A O 1
ATOM 1369 N N . ILE A 1 182 ? 25.758 -1.678 -34.514 1.00 98.38 182 ILE A N 1
ATOM 1370 C CA . ILE A 1 182 ? 25.816 -0.437 -35.292 1.00 98.38 182 ILE A CA 1
ATOM 1371 C C . ILE A 1 182 ? 27.272 -0.010 -35.466 1.00 98.38 182 ILE A C 1
ATOM 1373 O O . ILE A 1 182 ? 27.711 0.187 -36.594 1.00 98.38 182 ILE A O 1
ATOM 1377 N N . ALA A 1 183 ? 28.055 0.046 -34.384 1.00 98.31 183 ALA A N 1
ATOM 1378 C CA . ALA A 1 183 ? 29.465 0.423 -34.459 1.00 98.31 183 ALA A CA 1
ATOM 1379 C C . ALA A 1 183 ? 30.277 -0.495 -35.392 1.00 98.31 183 ALA A C 1
ATOM 1381 O O . ALA A 1 183 ? 31.112 -0.014 -36.159 1.00 98.31 183 ALA A O 1
ATOM 1382 N N . ARG A 1 184 ? 30.019 -1.811 -35.368 1.00 98.31 184 ARG A N 1
ATOM 1383 C CA . ARG A 1 184 ? 30.674 -2.771 -36.273 1.00 98.31 184 ARG A CA 1
ATOM 1384 C C . ARG A 1 184 ? 30.306 -2.524 -37.733 1.00 98.31 184 ARG A C 1
ATOM 1386 O O . ARG A 1 184 ? 31.200 -2.530 -38.573 1.00 98.31 184 ARG A O 1
ATOM 1393 N N . VAL A 1 185 ? 29.023 -2.321 -38.032 1.00 98.44 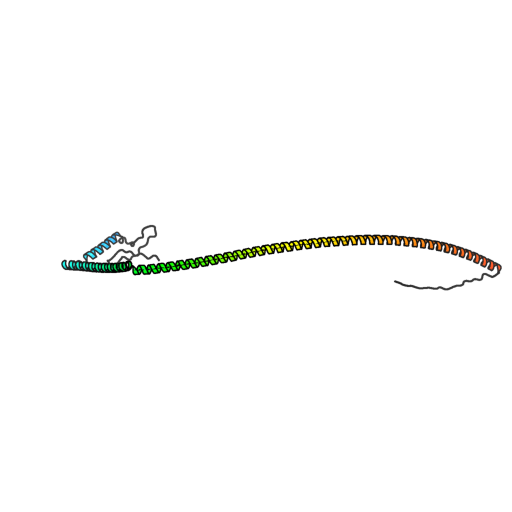185 VAL A N 1
ATOM 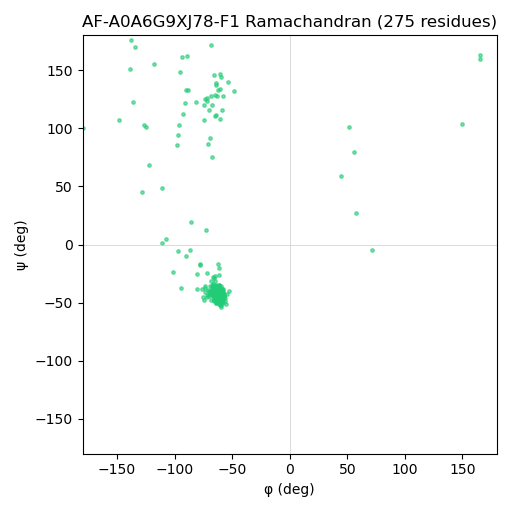1394 C CA . VAL A 1 185 ? 28.556 -2.058 -39.403 1.00 98.44 185 VAL A CA 1
ATOM 1395 C C . VAL A 1 185 ? 29.142 -0.745 -39.917 1.00 98.44 185 VAL A C 1
ATOM 1397 O O . VAL A 1 185 ? 29.759 -0.741 -40.977 1.00 98.44 185 VAL A O 1
ATOM 1400 N N . THR A 1 186 ? 29.072 0.326 -39.124 1.00 98.00 186 THR A N 1
ATOM 1401 C CA . THR A 1 186 ? 29.661 1.624 -39.478 1.00 98.00 186 THR A CA 1
ATOM 1402 C C . THR A 1 186 ? 31.158 1.505 -39.763 1.00 98.00 186 THR A C 1
ATOM 1404 O O . THR A 1 186 ? 31.633 2.034 -40.761 1.00 98.00 186 THR A O 1
ATOM 1407 N N . ALA A 1 187 ? 31.911 0.745 -38.960 1.00 98.25 187 ALA A N 1
ATOM 1408 C CA . ALA A 1 187 ? 33.338 0.533 -39.203 1.00 98.25 187 ALA A CA 1
ATOM 1409 C C . ALA A 1 187 ? 33.624 -0.213 -40.523 1.00 98.25 187 ALA A C 1
ATOM 1411 O O . ALA A 1 187 ? 34.613 0.077 -41.203 1.00 98.25 187 ALA A O 1
ATOM 1412 N N . VAL A 1 188 ? 32.776 -1.178 -40.898 1.00 98.50 188 VAL A N 1
ATOM 1413 C CA . VAL A 1 188 ? 32.881 -1.895 -42.181 1.00 98.50 188 VAL A CA 1
ATOM 1414 C C . VAL A 1 188 ? 32.606 -0.948 -43.349 1.00 98.50 188 VAL A C 1
ATOM 1416 O O . VAL A 1 188 ? 33.370 -0.954 -44.322 1.00 98.50 188 VAL A O 1
ATOM 1419 N N . ASP A 1 189 ? 31.567 -0.121 -43.233 1.00 97.69 189 ASP A N 1
ATOM 1420 C CA . ASP A 1 189 ? 31.176 0.862 -44.245 1.00 97.69 189 ASP A CA 1
ATOM 1421 C C . ASP A 1 189 ? 32.244 1.947 -44.418 1.00 97.69 189 ASP A C 1
ATOM 1423 O O . ASP A 1 189 ? 32.674 2.211 -45.543 1.00 97.69 189 ASP A O 1
ATOM 1427 N N . ASP A 1 190 ? 32.769 2.502 -43.324 1.00 98.44 190 ASP A N 1
ATOM 1428 C CA . ASP A 1 190 ? 33.864 3.475 -43.348 1.00 98.44 190 ASP A CA 1
ATOM 1429 C C . ASP A 1 190 ? 35.107 2.890 -44.029 1.00 98.44 190 ASP A C 1
ATOM 1431 O O . ASP A 1 190 ? 35.718 3.521 -44.898 1.00 98.44 190 ASP A O 1
ATOM 1435 N N . ALA A 1 191 ? 35.463 1.641 -43.712 1.00 98.12 191 ALA A N 1
ATOM 1436 C CA . ALA A 1 191 ? 36.579 0.963 -44.360 1.00 98.12 191 ALA A CA 1
ATOM 1437 C C . ALA A 1 191 ? 36.327 0.732 -45.862 1.00 98.12 191 ALA A C 1
ATOM 1439 O O . ALA A 1 191 ? 37.260 0.824 -46.667 1.00 98.12 191 ALA A O 1
ATOM 1440 N N . ALA A 1 192 ? 35.088 0.433 -46.264 1.00 98.19 192 ALA A N 1
ATOM 1441 C CA . ALA A 1 192 ? 34.712 0.301 -47.669 1.00 98.19 192 ALA A CA 1
ATOM 1442 C C . ALA A 1 192 ? 34.791 1.644 -48.410 1.00 98.19 192 ALA A C 1
ATOM 1444 O O . ALA A 1 192 ? 35.355 1.692 -49.506 1.00 98.19 192 ALA A O 1
ATOM 1445 N N . LEU A 1 193 ? 34.321 2.732 -47.795 1.00 98.25 193 LEU A N 1
ATOM 1446 C CA . LEU A 1 193 ? 34.423 4.088 -48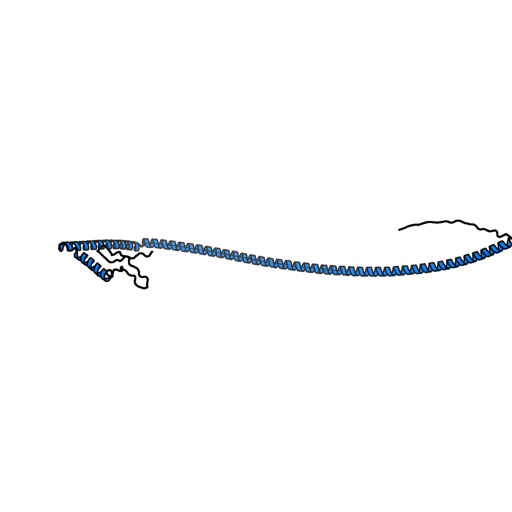.333 1.00 98.25 193 LEU A CA 1
ATOM 1447 C C . LEU A 1 193 ? 35.878 4.531 -48.489 1.00 98.25 193 LEU A C 1
ATOM 1449 O O . LEU A 1 193 ? 36.242 5.077 -49.531 1.00 98.25 193 LEU A O 1
ATOM 1453 N N . ILE A 1 194 ? 36.735 4.253 -47.503 1.00 98.38 194 ILE A N 1
ATOM 1454 C CA . ILE A 1 194 ? 38.176 4.530 -47.587 1.00 98.38 194 ILE A CA 1
ATOM 1455 C C . ILE A 1 194 ? 38.795 3.783 -48.775 1.00 98.38 194 ILE A C 1
ATOM 1457 O O . ILE A 1 194 ? 39.498 4.396 -49.581 1.00 98.38 194 ILE A O 1
ATOM 1461 N N . ARG A 1 195 ? 38.504 2.482 -48.936 1.00 98.12 195 ARG A N 1
ATOM 1462 C CA . ARG A 1 195 ? 39.006 1.686 -50.072 1.00 98.12 195 ARG A CA 1
ATOM 1463 C C . ARG A 1 195 ? 38.512 2.222 -51.415 1.00 98.12 195 ARG A C 1
ATOM 1465 O O . ARG A 1 195 ? 39.315 2.372 -52.332 1.00 98.12 195 ARG A O 1
ATOM 1472 N N . ALA A 1 196 ? 37.223 2.537 -51.526 1.00 97.81 196 ALA A N 1
ATOM 1473 C CA . ALA A 1 196 ? 36.634 3.075 -52.749 1.00 97.81 196 ALA A CA 1
ATOM 1474 C C . ALA A 1 196 ? 37.233 4.441 -53.121 1.00 97.81 196 ALA A C 1
ATOM 1476 O O . ALA A 1 196 ? 37.543 4.684 -54.286 1.00 97.81 196 ALA A O 1
ATOM 1477 N N . ASN A 1 197 ? 37.454 5.317 -52.137 1.00 98.31 197 ASN A N 1
ATOM 1478 C CA . ASN A 1 197 ? 38.098 6.612 -52.355 1.00 98.31 197 ASN A CA 1
ATOM 1479 C C . ASN A 1 197 ? 39.561 6.465 -52.786 1.00 98.31 197 ASN A C 1
ATOM 1481 O O . ASN A 1 197 ? 39.983 7.161 -53.707 1.00 98.31 197 ASN A O 1
ATOM 1485 N N . ALA A 1 198 ? 40.312 5.552 -52.165 1.00 98.25 198 ALA A N 1
ATOM 1486 C CA . ALA A 1 198 ? 41.688 5.265 -52.558 1.00 98.25 198 ALA A CA 1
ATOM 1487 C C . ALA A 1 198 ? 41.765 4.736 -53.999 1.00 98.25 198 ALA A C 1
ATOM 1489 O O . ALA A 1 198 ? 42.624 5.163 -54.765 1.00 98.25 198 ALA A O 1
ATOM 1490 N N . GLU A 1 199 ? 40.846 3.851 -54.389 1.00 98.31 199 GLU A N 1
ATOM 1491 C CA . GLU A 1 199 ? 40.790 3.328 -55.755 1.00 98.31 199 GLU A CA 1
ATOM 1492 C C . GLU A 1 199 ? 40.401 4.404 -56.771 1.00 98.31 199 GLU A C 1
ATOM 1494 O O . GLU A 1 199 ? 41.033 4.533 -57.817 1.00 98.31 199 GLU A O 1
ATOM 1499 N N . ARG A 1 200 ? 39.418 5.249 -56.437 1.00 98.19 200 ARG A N 1
ATOM 1500 C CA . ARG A 1 200 ? 39.047 6.396 -57.272 1.00 98.19 200 ARG A CA 1
ATOM 1501 C C . ARG A 1 200 ? 40.231 7.335 -57.504 1.00 98.19 200 ARG A C 1
ATOM 1503 O O . ARG A 1 200 ? 40.417 7.796 -58.626 1.00 98.19 200 ARG A O 1
ATOM 1510 N N . GLU A 1 201 ? 41.026 7.609 -56.471 1.00 98.44 201 GLU A N 1
ATOM 1511 C CA . GLU A 1 201 ? 42.209 8.464 -56.598 1.00 98.44 201 GLU A CA 1
ATOM 1512 C C . GLU A 1 201 ? 43.298 7.812 -57.460 1.00 98.44 201 GLU A C 1
ATOM 1514 O O . GLU A 1 201 ? 43.872 8.473 -58.321 1.00 98.44 201 GLU A O 1
ATOM 1519 N N . ARG A 1 202 ? 43.530 6.499 -57.322 1.00 98.31 202 ARG A N 1
ATOM 1520 C CA . ARG A 1 202 ? 44.449 5.765 -58.212 1.00 98.31 202 ARG A CA 1
ATOM 1521 C C . ARG A 1 202 ? 44.021 5.862 -59.671 1.00 98.31 202 ARG A C 1
ATOM 1523 O O . ARG A 1 202 ? 44.841 6.195 -60.521 1.00 98.31 202 ARG A O 1
ATOM 1530 N N . LEU A 1 203 ? 42.744 5.605 -59.958 1.00 97.69 203 LEU A N 1
ATOM 1531 C CA . LEU A 1 203 ? 42.205 5.695 -61.316 1.00 97.69 203 LEU A CA 1
ATOM 1532 C C . LEU A 1 203 ? 42.319 7.114 -61.877 1.00 97.69 203 LEU A C 1
ATOM 1534 O O . LEU A 1 203 ? 42.629 7.278 -63.054 1.00 97.69 203 LEU A O 1
ATOM 1538 N N . ARG A 1 204 ? 42.121 8.136 -61.037 1.00 98.44 204 ARG A N 1
ATOM 1539 C CA . ARG A 1 204 ? 42.328 9.534 -61.418 1.00 98.44 204 ARG A CA 1
ATOM 1540 C C . ARG A 1 204 ? 43.781 9.808 -61.806 1.00 98.44 204 ARG A C 1
ATOM 1542 O O . ARG A 1 204 ? 44.009 10.355 -62.876 1.00 98.44 204 ARG A O 1
ATOM 1549 N N . VAL A 1 205 ? 44.749 9.387 -60.991 1.00 98.44 205 VAL A N 1
ATOM 1550 C CA . VAL A 1 205 ? 46.184 9.552 -61.293 1.00 98.44 205 VAL A CA 1
ATOM 1551 C C . VAL A 1 205 ? 46.577 8.823 -62.582 1.00 98.44 205 VAL A C 1
ATOM 1553 O O . VAL A 1 205 ? 47.323 9.373 -63.393 1.00 98.44 205 VAL A O 1
ATOM 1556 N N . VAL A 1 206 ? 46.055 7.611 -62.809 1.00 98.19 206 VAL A N 1
ATOM 1557 C CA . VAL A 1 206 ? 46.274 6.863 -64.060 1.00 98.19 206 VAL A CA 1
ATOM 1558 C C . VAL A 1 206 ? 45.690 7.618 -65.255 1.00 98.19 206 VAL A C 1
ATOM 1560 O O . VAL A 1 206 ? 46.368 7.776 -66.267 1.00 98.19 206 VAL A O 1
ATOM 1563 N N . ALA A 1 207 ? 44.461 8.126 -65.135 1.00 97.44 207 ALA A N 1
ATOM 1564 C CA . ALA A 1 207 ? 43.814 8.894 -66.195 1.00 97.44 207 ALA A CA 1
ATOM 1565 C C . ALA A 1 207 ? 44.557 10.205 -66.501 1.00 97.44 207 ALA A C 1
ATOM 1567 O O . ALA A 1 207 ? 44.761 10.526 -67.669 1.00 97.44 207 ALA A O 1
ATOM 1568 N N . ASP A 1 208 ? 44.997 10.940 -65.476 1.00 98.19 208 ASP A N 1
ATOM 1569 C CA . ASP A 1 208 ? 45.756 12.184 -65.640 1.00 98.19 208 ASP A CA 1
ATOM 1570 C C . ASP A 1 208 ? 47.118 11.922 -66.304 1.00 98.19 208 ASP A C 1
ATOM 1572 O O . ASP A 1 208 ? 47.513 12.662 -67.207 1.00 98.19 208 ASP A O 1
ATOM 1576 N N . THR A 1 209 ? 47.806 10.841 -65.917 1.00 98.06 209 THR A N 1
ATOM 1577 C CA . THR A 1 209 ? 49.052 10.398 -66.567 1.00 98.06 209 THR A CA 1
ATOM 1578 C C . THR A 1 209 ? 48.818 10.087 -68.047 1.00 98.06 209 THR A C 1
ATOM 1580 O O . THR A 1 209 ? 49.477 10.679 -68.897 1.00 98.06 209 THR A O 1
ATOM 1583 N N . ALA A 1 210 ? 47.818 9.259 -68.369 1.00 97.31 210 ALA A N 1
ATOM 1584 C CA . ALA A 1 210 ? 47.493 8.899 -69.750 1.00 97.31 210 ALA A CA 1
ATOM 1585 C C . ALA A 1 210 ? 47.090 10.119 -70.602 1.00 97.31 210 ALA A C 1
ATOM 1587 O O . ALA A 1 210 ? 47.450 10.223 -71.773 1.00 97.31 210 ALA A O 1
ATOM 1588 N N . LEU A 1 211 ? 46.358 11.081 -70.025 1.00 97.88 211 LEU A N 1
ATOM 1589 C CA . LEU A 1 211 ? 46.021 12.334 -70.708 1.00 97.88 211 LEU A CA 1
ATOM 1590 C C . LEU A 1 211 ? 47.258 13.188 -71.001 1.00 97.88 211 LEU A C 1
ATOM 1592 O O . LEU A 1 211 ? 47.288 13.864 -72.030 1.00 97.88 211 LEU A O 1
ATOM 1596 N N . ASN A 1 212 ? 48.252 13.196 -70.114 1.00 97.75 212 ASN A N 1
ATOM 1597 C CA . ASN A 1 212 ? 49.500 13.917 -70.344 1.00 97.75 212 ASN A CA 1
ATOM 1598 C C . ASN A 1 212 ? 50.354 13.233 -71.415 1.00 97.75 212 ASN A C 1
ATOM 1600 O O . ASN A 1 212 ? 50.802 13.924 -72.323 1.00 97.75 212 ASN A O 1
ATOM 1604 N N . GLU A 1 213 ? 50.473 11.904 -71.389 1.00 97.25 213 GLU A N 1
ATOM 1605 C CA . GLU A 1 213 ? 51.149 11.130 -72.443 1.00 97.25 213 GLU A CA 1
ATOM 1606 C C . GLU A 1 213 ? 50.527 11.409 -73.821 1.00 97.25 213 GLU A C 1
ATOM 1608 O O . GLU A 1 213 ? 51.225 11.791 -74.756 1.00 97.25 213 GLU A O 1
ATOM 1613 N N . LEU A 1 214 ? 49.193 11.356 -73.935 1.00 96.94 214 LEU A N 1
ATOM 1614 C CA . LEU A 1 214 ? 48.492 11.684 -75.183 1.00 96.94 214 LEU A CA 1
ATOM 1615 C C . LEU A 1 214 ? 48.712 13.137 -75.633 1.00 96.94 214 LEU A C 1
ATOM 1617 O O . LEU A 1 214 ? 48.758 13.419 -76.832 1.00 96.94 214 LEU A O 1
ATOM 1621 N N . ARG A 1 215 ? 48.825 14.088 -74.696 1.00 97.88 215 ARG A N 1
ATOM 1622 C CA . ARG A 1 215 ? 49.139 15.491 -75.021 1.00 97.88 215 ARG A CA 1
ATOM 1623 C C . ARG A 1 215 ? 50.567 15.642 -75.528 1.00 97.88 215 ARG A C 1
ATOM 1625 O O . ARG A 1 215 ? 50.779 16.412 -76.462 1.00 97.88 215 ARG A O 1
ATOM 1632 N N . GLU A 1 216 ? 51.517 14.937 -74.927 1.00 97.38 216 GLU A N 1
ATOM 1633 C CA . GLU A 1 216 ? 52.915 14.921 -75.358 1.00 97.38 216 GLU A CA 1
ATOM 1634 C C . GLU A 1 216 ? 53.051 14.293 -76.747 1.00 97.38 216 GLU A C 1
ATOM 1636 O O . GLU A 1 216 ? 53.657 14.902 -77.629 1.00 97.38 216 GLU A O 1
ATOM 1641 N N . GLU A 1 217 ? 52.399 13.154 -76.994 1.00 97.06 217 GLU A N 1
ATOM 1642 C CA . GLU A 1 217 ? 52.330 12.527 -78.318 1.00 97.06 217 GLU A CA 1
ATOM 1643 C C . GLU A 1 217 ? 51.719 13.466 -79.363 1.00 97.06 217 GLU A C 1
ATOM 1645 O O . GLU A 1 217 ? 52.271 13.632 -80.451 1.00 97.06 217 GLU A O 1
ATOM 1650 N N . LEU A 1 218 ? 50.600 14.123 -79.037 1.00 97.25 218 LEU A N 1
ATOM 1651 C CA . LEU A 1 218 ? 49.956 15.074 -79.939 1.00 97.25 218 LEU A CA 1
ATOM 1652 C C . LEU A 1 218 ? 50.840 16.302 -80.203 1.00 97.25 218 LEU A C 1
ATOM 1654 O O . LEU A 1 218 ? 50.887 16.787 -81.333 1.00 97.25 218 LEU A O 1
ATOM 1658 N N . SER A 1 219 ? 51.554 16.803 -79.190 1.00 96.88 219 SER A N 1
ATOM 1659 C CA . SER A 1 219 ? 52.529 17.887 -79.358 1.00 96.88 219 SER A CA 1
ATOM 1660 C C . SER A 1 219 ? 53.659 17.458 -80.289 1.00 96.88 219 SER A C 1
ATOM 1662 O O . SER A 1 219 ? 53.953 18.167 -81.247 1.00 96.88 219 SER A O 1
ATOM 1664 N N . ALA A 1 220 ? 54.223 16.266 -80.079 1.00 96.06 220 ALA A N 1
ATOM 1665 C CA . ALA A 1 220 ? 55.263 15.714 -80.939 1.00 96.06 220 ALA A CA 1
ATOM 1666 C C . ALA A 1 220 ? 54.768 15.543 -82.386 1.00 96.06 220 ALA A C 1
ATOM 1668 O O . ALA A 1 220 ? 55.469 15.901 -83.332 1.00 96.06 220 ALA A O 1
ATOM 1669 N N . GLN A 1 221 ? 53.534 15.067 -82.585 1.00 95.81 221 GLN A N 1
ATOM 1670 C CA . GLN A 1 221 ? 52.911 14.992 -83.911 1.00 95.81 221 GLN A CA 1
ATOM 1671 C C . GLN A 1 221 ? 52.736 16.377 -84.546 1.00 95.81 221 GLN A C 1
ATOM 1673 O O . GLN A 1 221 ? 53.001 16.543 -85.739 1.00 95.81 221 GLN A O 1
ATOM 1678 N N . HIS A 1 222 ? 52.305 17.382 -83.778 1.00 95.94 222 HIS A N 1
ATOM 1679 C CA . HIS A 1 222 ? 52.199 18.757 -84.264 1.00 95.94 222 HIS A CA 1
ATOM 1680 C C . HIS A 1 222 ? 53.556 19.338 -84.665 1.00 95.94 222 HIS A C 1
ATOM 1682 O O . HIS A 1 222 ? 53.629 19.987 -85.709 1.00 95.94 222 HIS A O 1
ATOM 1688 N N . ASP A 1 223 ? 54.614 19.072 -83.899 1.00 95.88 223 ASP A N 1
ATOM 1689 C CA . ASP A 1 223 ? 55.976 19.508 -84.212 1.00 95.88 223 ASP A CA 1
ATOM 1690 C C . ASP A 1 223 ? 56.480 18.854 -85.505 1.00 95.88 223 ASP A C 1
ATOM 1692 O O . ASP A 1 223 ? 56.969 19.549 -86.398 1.00 95.88 223 ASP A O 1
ATOM 1696 N N . VAL A 1 224 ? 56.264 17.544 -85.679 1.00 96.25 224 VAL A N 1
ATOM 1697 C CA . VAL A 1 224 ? 56.577 16.830 -86.931 1.00 96.25 224 VAL A CA 1
ATOM 1698 C C . VAL A 1 224 ? 55.828 17.446 -88.115 1.00 96.25 224 VAL A C 1
ATOM 1700 O O . VAL A 1 224 ? 56.426 17.743 -89.149 1.00 96.25 224 VAL A O 1
ATOM 1703 N N . VAL A 1 225 ? 54.523 17.700 -87.976 1.00 96.12 225 VAL A N 1
ATOM 1704 C CA . VAL A 1 225 ? 53.723 18.344 -89.031 1.00 96.12 225 VAL A CA 1
ATOM 1705 C C . VAL A 1 225 ? 54.203 19.772 -89.310 1.00 96.12 225 VAL A C 1
ATOM 1707 O O . VAL A 1 225 ? 54.180 20.206 -90.463 1.00 96.12 225 VAL A O 1
ATOM 1710 N N . ALA A 1 226 ? 54.635 20.520 -88.293 1.00 95.62 226 ALA A N 1
ATOM 1711 C CA . ALA A 1 226 ? 55.178 21.863 -88.458 1.00 95.62 226 ALA A CA 1
ATOM 1712 C C . ALA A 1 226 ? 56.495 21.848 -89.250 1.00 95.62 226 ALA A C 1
ATOM 1714 O O . ALA A 1 226 ? 56.644 22.658 -90.168 1.00 95.62 226 ALA A O 1
ATOM 1715 N N . VAL A 1 227 ? 57.392 20.898 -88.961 1.00 96.00 227 VAL A N 1
ATOM 1716 C CA . VAL A 1 227 ? 58.633 20.680 -89.724 1.00 96.00 227 VAL A CA 1
ATOM 1717 C C . VAL A 1 227 ? 58.316 20.331 -91.178 1.00 96.00 227 VAL A C 1
ATOM 1719 O O . VAL A 1 227 ? 58.767 21.041 -92.073 1.00 96.00 227 VAL A O 1
ATOM 1722 N N . LEU A 1 228 ? 57.450 19.342 -91.427 1.00 95.69 228 LEU A N 1
ATOM 1723 C CA . LEU A 1 228 ? 57.054 18.947 -92.789 1.00 95.69 228 LEU A CA 1
ATOM 1724 C C . LEU A 1 228 ? 56.417 20.104 -93.575 1.00 95.69 228 LEU A C 1
ATOM 1726 O O . LEU A 1 228 ? 56.650 20.269 -94.772 1.00 95.69 228 LEU A O 1
ATOM 1730 N N . ARG A 1 229 ? 55.610 20.946 -92.916 1.00 95.69 229 ARG A N 1
ATOM 1731 C CA . ARG A 1 229 ? 55.043 22.153 -93.539 1.00 95.69 229 ARG A CA 1
ATOM 1732 C C . ARG A 1 229 ? 56.114 23.187 -93.872 1.00 95.69 229 ARG A C 1
ATOM 1734 O O . ARG A 1 229 ? 55.999 23.834 -94.911 1.00 95.69 229 ARG A O 1
ATOM 1741 N N . ALA A 1 230 ? 57.112 23.369 -93.009 1.00 94.44 230 ALA A N 1
ATOM 1742 C CA . ALA A 1 230 ? 58.226 24.279 -93.258 1.00 94.44 230 ALA A CA 1
ATOM 1743 C C . ALA A 1 230 ? 59.095 23.790 -94.430 1.00 94.44 230 ALA A C 1
ATOM 1745 O O . ALA A 1 230 ? 59.424 24.588 -95.308 1.00 94.44 230 ALA A O 1
ATOM 1746 N N . GLU A 1 231 ? 59.383 22.487 -94.492 1.00 95.00 231 GLU A N 1
ATOM 1747 C CA . GLU A 1 231 ? 60.083 21.840 -95.609 1.00 95.00 231 GLU A CA 1
ATOM 1748 C C . GLU A 1 231 ? 59.317 22.019 -96.923 1.00 95.00 231 GLU A C 1
ATOM 1750 O O . GLU A 1 231 ? 59.848 22.604 -97.865 1.00 95.00 231 GLU A O 1
ATOM 1755 N N . HIS A 1 232 ? 58.031 21.652 -96.969 1.00 93.50 232 HIS A N 1
ATOM 1756 C CA . HIS A 1 232 ? 57.199 21.867 -98.157 1.00 93.50 232 HIS A CA 1
ATOM 1757 C C . HIS A 1 232 ? 57.091 23.344 -98.559 1.00 93.50 232 HIS A C 1
ATOM 1759 O O . HIS A 1 232 ? 57.041 23.667 -99.747 1.00 93.50 232 HIS A O 1
ATOM 1765 N N . ALA A 1 233 ? 57.051 24.276 -97.602 1.00 93.81 233 ALA A N 1
ATOM 1766 C CA . ALA A 1 233 ? 57.059 25.704 -97.909 1.00 93.81 233 ALA A CA 1
ATOM 1767 C C . ALA A 1 233 ? 58.389 26.148 -98.546 1.00 93.81 233 ALA A C 1
ATOM 1769 O O . ALA A 1 233 ? 58.369 26.952 -99.483 1.00 93.81 233 ALA A O 1
ATOM 1770 N N . ALA A 1 234 ? 59.523 25.614 -98.082 1.00 92.88 234 ALA A N 1
ATOM 1771 C CA . ALA A 1 234 ? 60.844 25.862 -98.657 1.00 92.88 234 ALA A CA 1
ATOM 1772 C C . ALA A 1 234 ? 60.987 25.242 -100.061 1.00 92.88 234 ALA A C 1
ATOM 1774 O O . ALA A 1 234 ? 61.483 25.902 -100.979 1.00 92.88 234 ALA A O 1
ATOM 1775 N N . GLU A 1 235 ? 60.475 24.026 -100.267 1.00 93.44 235 GLU A N 1
ATOM 1776 C CA . GLU A 1 235 ? 60.392 23.382 -101.584 1.00 93.44 235 GLU A CA 1
ATOM 1777 C C . GLU A 1 235 ? 59.550 24.216 -102.553 1.00 93.44 235 GLU A C 1
ATOM 1779 O O . GLU A 1 235 ? 60.004 24.548 -103.646 1.00 93.44 235 GLU A O 1
ATOM 1784 N N . LEU A 1 236 ? 58.347 24.637 -102.145 1.00 93.19 236 LEU A N 1
ATOM 1785 C CA . LEU A 1 236 ? 57.488 25.500 -102.958 1.00 93.19 236 LEU A CA 1
ATOM 1786 C C . LEU A 1 236 ? 58.139 26.855 -103.254 1.00 93.19 236 LEU A C 1
ATOM 1788 O O . LEU A 1 236 ? 57.939 27.398 -104.341 1.00 93.19 236 LEU A O 1
ATOM 1792 N N . ALA A 1 237 ? 58.900 27.423 -102.316 1.00 91.19 237 ALA A N 1
ATOM 1793 C CA . ALA A 1 237 ? 59.663 28.646 -102.552 1.00 91.19 237 ALA A CA 1
ATOM 1794 C C . ALA A 1 237 ? 60.750 28.427 -103.615 1.00 91.19 237 ALA A C 1
ATOM 1796 O O . ALA A 1 237 ? 60.884 29.255 -104.515 1.00 91.19 237 ALA A O 1
ATOM 1797 N N . THR A 1 238 ? 61.454 27.296 -103.556 1.00 92.00 238 THR A N 1
ATOM 1798 C CA . THR A 1 238 ? 62.475 26.896 -104.538 1.00 92.00 238 THR A CA 1
ATOM 1799 C C . THR A 1 238 ? 61.860 26.649 -105.916 1.00 92.00 238 THR A C 1
ATOM 1801 O O . THR A 1 238 ? 62.300 27.214 -106.911 1.00 92.00 238 THR A O 1
ATOM 1804 N N . LEU A 1 239 ? 60.757 25.904 -105.986 1.00 90.50 239 LEU A N 1
ATOM 1805 C CA . LEU A 1 239 ? 60.025 25.681 -107.233 1.00 90.50 239 LEU A CA 1
ATOM 1806 C C . LEU A 1 239 ? 59.478 26.987 -107.818 1.00 90.50 239 LEU A C 1
ATOM 1808 O O . LEU A 1 239 ? 59.470 27.166 -109.032 1.00 90.50 239 LEU A O 1
ATOM 1812 N N . ARG A 1 240 ? 59.030 27.935 -106.982 1.00 91.75 240 ARG A N 1
ATOM 1813 C CA . ARG A 1 240 ? 58.613 29.267 -107.448 1.00 91.75 240 ARG A CA 1
ATOM 1814 C C . ARG A 1 240 ? 59.783 30.065 -108.004 1.00 91.75 240 ARG A C 1
ATOM 1816 O O . ARG A 1 240 ? 59.606 30.706 -109.036 1.00 91.75 240 ARG A O 1
ATOM 1823 N N . THR A 1 241 ? 60.945 30.066 -107.352 1.00 88.94 241 THR A N 1
ATOM 1824 C CA . THR A 1 241 ? 62.127 30.777 -107.865 1.00 88.94 241 THR A CA 1
ATOM 1825 C C . THR A 1 241 ? 62.631 30.145 -109.160 1.00 88.94 241 THR A C 1
ATOM 1827 O O . THR A 1 241 ? 62.929 30.877 -110.104 1.00 88.94 241 THR A O 1
ATOM 1830 N N . GLU A 1 242 ? 62.629 28.815 -109.268 1.00 86.56 242 GLU A N 1
ATOM 1831 C CA . GLU A 1 242 ? 62.900 28.091 -110.515 1.00 86.56 242 GLU A CA 1
ATOM 1832 C C . GLU A 1 242 ? 61.879 28.421 -111.605 1.00 86.56 242 GLU A C 1
ATOM 1834 O O . GLU A 1 242 ? 62.266 28.782 -112.714 1.00 86.56 242 GLU A O 1
ATOM 1839 N N . HIS A 1 243 ? 60.581 28.382 -111.300 1.00 86.31 243 HIS A N 1
ATOM 1840 C CA . HIS A 1 243 ? 59.531 28.764 -112.241 1.00 86.31 243 HIS A CA 1
ATOM 1841 C C . HIS A 1 243 ? 59.705 30.214 -112.705 1.00 86.31 243 HIS A C 1
ATOM 1843 O O . HIS A 1 243 ? 59.653 30.479 -113.901 1.00 86.31 243 HIS A O 1
ATOM 1849 N N . HIS A 1 244 ? 59.970 31.157 -111.795 1.00 85.12 244 HIS A N 1
ATOM 1850 C CA . HIS A 1 244 ? 60.279 32.544 -112.148 1.00 85.12 244 HIS A CA 1
ATOM 1851 C C . HIS A 1 244 ? 61.520 32.644 -113.038 1.00 85.12 244 HIS A C 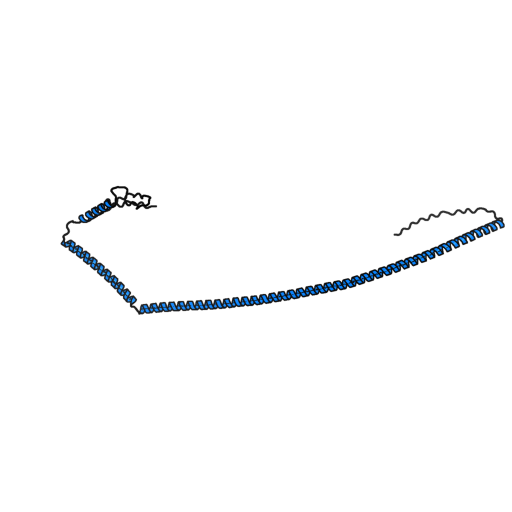1
ATOM 1853 O O . HIS A 1 244 ? 61.509 33.417 -113.993 1.00 85.12 244 HIS A O 1
ATOM 1859 N N . ARG A 1 245 ? 62.563 31.847 -112.780 1.00 84.81 245 ARG A N 1
ATOM 1860 C CA . ARG A 1 245 ? 63.766 31.773 -113.619 1.00 84.81 245 ARG A CA 1
ATOM 1861 C C . ARG A 1 245 ? 63.456 31.225 -115.015 1.00 84.81 245 ARG A C 1
ATOM 1863 O O . ARG A 1 245 ? 63.951 31.782 -115.994 1.00 84.81 245 ARG A O 1
ATOM 1870 N N . ILE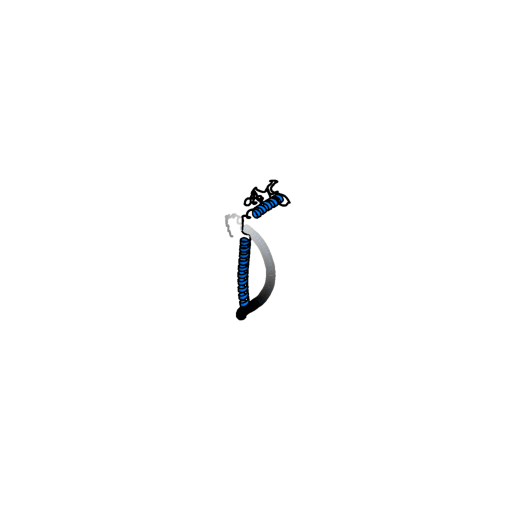 A 1 246 ? 62.633 30.181 -115.122 1.00 81.81 246 ILE A N 1
ATOM 1871 C CA . ILE A 1 246 ? 62.182 29.591 -116.393 1.00 81.81 246 ILE A CA 1
ATOM 1872 C C . ILE A 1 246 ? 61.310 30.586 -117.166 1.00 81.81 246 ILE A C 1
ATOM 1874 O O . ILE A 1 246 ? 61.552 30.843 -118.339 1.00 81.81 246 ILE A O 1
ATOM 1878 N N . VAL A 1 247 ? 60.327 31.209 -116.512 1.00 80.19 247 VAL A N 1
ATOM 1879 C CA . VAL A 1 247 ? 59.480 32.242 -117.125 1.00 80.19 247 VAL A CA 1
ATOM 1880 C C . VAL A 1 247 ? 60.320 33.431 -117.579 1.00 80.19 247 VAL A C 1
ATOM 1882 O O . VAL A 1 247 ? 60.119 33.904 -118.694 1.00 80.19 247 VAL A O 1
ATOM 1885 N N . ALA A 1 248 ? 61.289 33.885 -116.777 1.00 74.44 248 ALA A N 1
ATOM 1886 C CA . ALA A 1 248 ? 62.235 34.932 -117.162 1.00 74.44 248 ALA A CA 1
ATOM 1887 C C . ALA A 1 248 ? 63.065 34.524 -118.392 1.00 74.44 248 ALA A C 1
ATOM 1889 O O . ALA A 1 248 ? 63.150 35.278 -119.355 1.00 74.44 248 ALA A O 1
ATOM 1890 N 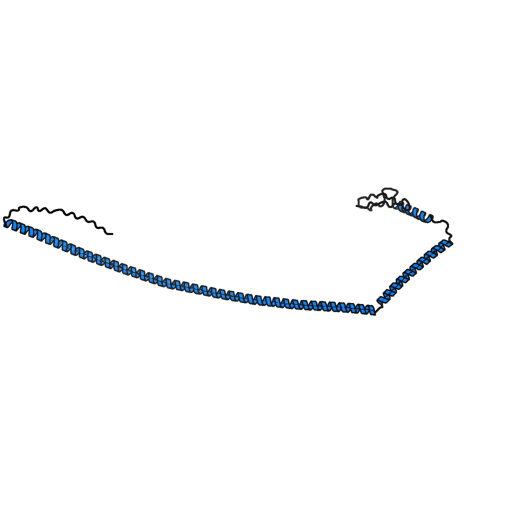N . THR A 1 249 ? 63.627 33.313 -118.427 1.00 73.44 249 THR A N 1
ATOM 1891 C CA . THR A 1 249 ? 64.391 32.828 -119.596 1.00 73.44 249 THR A CA 1
ATOM 1892 C C . THR A 1 249 ? 63.526 32.687 -120.848 1.00 73.44 249 THR A C 1
ATOM 1894 O O . THR A 1 249 ? 63.942 33.134 -121.916 1.00 73.44 249 THR A O 1
ATOM 1897 N N . LEU A 1 250 ? 62.302 32.167 -120.728 1.00 71.06 250 LEU A N 1
ATOM 1898 C CA . LEU A 1 250 ? 61.346 32.066 -121.836 1.00 71.06 250 LEU A CA 1
ATOM 1899 C C . LEU A 1 250 ? 60.880 33.440 -122.334 1.00 71.06 250 LEU A C 1
ATOM 1901 O O . LEU A 1 250 ? 60.813 33.655 -123.540 1.00 71.06 250 LEU A O 1
ATOM 1905 N N . THR A 1 251 ? 60.623 34.399 -121.439 1.00 61.84 251 THR A N 1
ATOM 1906 C CA . THR A 1 251 ? 60.328 35.791 -121.833 1.00 61.84 251 THR A CA 1
ATOM 1907 C C . THR A 1 251 ? 61.524 36.466 -122.504 1.00 61.84 251 THR A C 1
ATOM 1909 O O . THR A 1 251 ? 61.327 37.247 -123.431 1.00 61.84 251 THR A O 1
ATOM 1912 N N . THR A 1 252 ? 62.757 36.104 -122.130 1.00 57.94 252 THR A N 1
ATOM 1913 C CA . THR A 1 252 ? 63.978 36.599 -122.789 1.00 57.94 252 THR A CA 1
ATOM 1914 C C . THR A 1 252 ? 64.187 35.967 -124.176 1.00 57.94 252 THR A C 1
ATOM 1916 O O . THR A 1 252 ? 64.637 36.647 -125.091 1.00 57.94 252 THR A O 1
ATOM 1919 N N . HIS A 1 253 ? 63.840 34.685 -124.367 1.00 55.53 253 HIS A N 1
ATOM 1920 C CA . HIS A 1 253 ? 63.965 33.982 -125.657 1.00 55.53 253 HIS A CA 1
ATOM 1921 C C . HIS A 1 253 ? 62.816 34.265 -126.642 1.00 55.53 253 HIS A C 1
ATOM 1923 O O . HIS A 1 253 ? 63.018 34.166 -127.848 1.00 55.53 253 HIS A O 1
ATOM 1929 N N . ALA A 1 254 ? 61.623 34.630 -126.164 1.00 46.44 254 ALA A N 1
ATOM 1930 C CA . ALA A 1 254 ? 60.450 34.842 -127.016 1.00 46.44 254 ALA A CA 1
ATOM 1931 C C . ALA A 1 254 ? 60.322 36.262 -127.604 1.00 46.44 254 ALA A C 1
ATOM 1933 O O . ALA A 1 254 ? 59.396 36.504 -128.373 1.00 46.44 254 ALA A O 1
ATOM 1934 N N . GLY A 1 255 ? 61.197 37.215 -127.251 1.00 46.84 255 GLY A N 1
ATOM 1935 C CA . GLY A 1 255 ? 61.126 38.587 -127.781 1.00 46.84 255 GLY A CA 1
ATOM 1936 C C . GLY A 1 255 ? 59.784 39.286 -127.514 1.00 46.84 255 GLY A C 1
ATO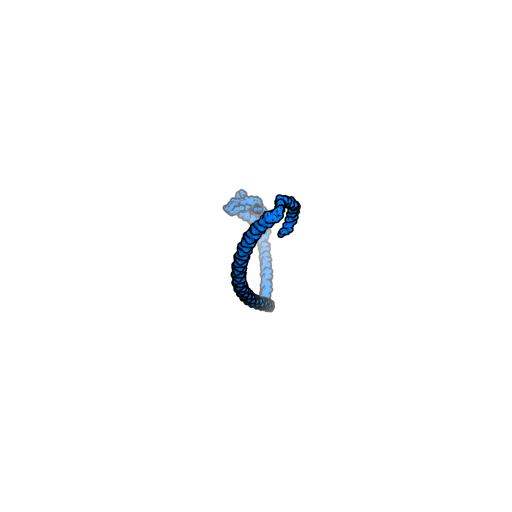M 1937 O O . GLY A 1 255 ? 59.370 40.149 -128.286 1.00 46.84 255 GLY A O 1
ATOM 1938 N N . LEU A 1 256 ? 59.079 38.895 -126.448 1.00 41.69 256 LEU A N 1
ATOM 1939 C CA . LEU A 1 256 ? 57.787 39.467 -126.086 1.00 41.69 256 LEU A CA 1
ATOM 1940 C C . LEU A 1 256 ? 58.005 40.647 -125.126 1.00 41.69 256 LEU A C 1
ATOM 1942 O O . LEU A 1 256 ? 58.589 40.459 -124.056 1.00 41.69 256 LEU A O 1
ATOM 1946 N N . PRO A 1 257 ? 57.543 41.863 -125.468 1.00 40.06 257 PRO A N 1
ATOM 1947 C CA . PRO A 1 257 ? 57.664 43.017 -124.591 1.00 40.06 257 PRO A CA 1
ATOM 1948 C C . PRO A 1 257 ? 56.883 42.789 -123.293 1.00 40.06 257 PRO A C 1
ATOM 1950 O O . PRO A 1 257 ? 55.719 42.382 -123.303 1.00 40.06 257 PRO A O 1
ATOM 1953 N N . ALA A 1 258 ? 57.533 43.090 -122.168 1.00 39.94 258 ALA A N 1
ATOM 1954 C CA . ALA A 1 258 ? 56.949 43.096 -120.835 1.00 39.94 258 ALA A CA 1
ATOM 1955 C C . ALA A 1 258 ? 55.916 44.233 -120.702 1.00 39.94 258 ALA A C 1
ATOM 1957 O O . ALA A 1 258 ? 56.177 45.273 -120.100 1.00 39.94 258 ALA A O 1
ATOM 1958 N N . HIS A 1 259 ? 54.731 44.052 -121.286 1.00 40.44 259 HIS A N 1
ATOM 1959 C CA . HIS A 1 259 ? 53.577 44.906 -121.030 1.00 40.44 259 HIS A CA 1
ATOM 1960 C C . HIS A 1 259 ? 52.778 44.385 -119.832 1.00 40.44 259 HIS A C 1
ATOM 1962 O O . HIS A 1 259 ? 52.518 43.191 -119.679 1.00 40.44 259 HIS A O 1
ATOM 1968 N N . GLY A 1 260 ? 52.444 45.329 -118.953 1.00 46.75 260 GLY A N 1
ATOM 1969 C CA . GLY A 1 260 ? 51.959 45.100 -117.603 1.00 46.75 260 GLY A CA 1
ATOM 1970 C C . GLY A 1 260 ? 50.659 44.312 -117.486 1.00 46.75 260 GLY A C 1
ATOM 1971 O O . GLY A 1 260 ? 49.714 44.477 -118.251 1.00 46.75 260 GLY A O 1
ATOM 1972 N N . TRP A 1 261 ? 50.594 43.534 -116.407 1.00 39.66 261 TRP A N 1
ATOM 1973 C CA . TRP A 1 261 ? 49.366 42.951 -115.880 1.00 39.66 261 TRP A CA 1
ATOM 1974 C C . TRP A 1 261 ? 49.170 43.390 -114.427 1.00 39.66 261 TRP A C 1
ATOM 1976 O O . TRP A 1 261 ? 49.211 42.598 -113.490 1.00 39.66 261 TRP A O 1
ATOM 1986 N N . HIS A 1 262 ? 48.897 44.683 -114.238 1.00 44.25 262 HIS A N 1
ATOM 1987 C CA . HIS A 1 262 ? 48.154 45.141 -113.068 1.00 44.25 262 HIS A CA 1
ATOM 1988 C C . HIS A 1 262 ? 46.701 44.669 -113.203 1.00 44.25 262 HIS A C 1
ATOM 1990 O O . HIS A 1 262 ? 45.858 45.363 -113.770 1.00 44.25 262 HIS A O 1
ATOM 1996 N N . ARG A 1 263 ? 46.372 43.492 -112.659 1.00 44.81 263 ARG A N 1
ATOM 1997 C CA . ARG A 1 263 ? 44.976 43.145 -112.365 1.00 44.81 263 ARG A CA 1
ATOM 1998 C C . ARG A 1 263 ? 44.662 43.448 -110.908 1.00 44.81 263 ARG A C 1
ATOM 2000 O O . ARG A 1 263 ? 44.977 42.682 -110.005 1.00 44.81 263 ARG A O 1
ATOM 2007 N N . ARG A 1 264 ? 43.962 44.571 -110.723 1.00 50.09 264 ARG A N 1
ATOM 2008 C CA . ARG A 1 264 ? 43.057 44.810 -109.596 1.00 50.09 264 ARG A CA 1
ATOM 2009 C C . ARG A 1 264 ? 42.131 43.602 -109.432 1.00 50.09 264 ARG A C 1
ATOM 2011 O O . ARG A 1 264 ? 41.488 43.190 -110.398 1.00 50.09 264 ARG A O 1
ATOM 2018 N N . ARG A 1 265 ? 41.982 43.103 -108.206 1.00 46.28 265 ARG A N 1
ATOM 2019 C CA . ARG A 1 265 ? 40.782 42.370 -107.790 1.00 46.28 265 ARG A CA 1
ATOM 2020 C C . ARG A 1 265 ? 40.355 42.778 -106.376 1.00 46.28 265 ARG A C 1
ATOM 2022 O O . ARG A 1 265 ? 41.176 43.288 -105.620 1.00 46.28 265 ARG A O 1
ATOM 2029 N N . PRO A 1 266 ? 39.047 42.681 -106.097 1.00 45.66 266 PRO A N 1
ATOM 2030 C CA . PRO A 1 266 ? 38.310 43.605 -105.249 1.00 45.66 266 PRO A CA 1
ATOM 2031 C C . PRO A 1 266 ? 38.244 43.120 -103.806 1.00 45.66 266 PRO A C 1
ATOM 2033 O O . PRO A 1 266 ? 38.390 41.931 -103.526 1.00 45.66 266 PRO A O 1
ATOM 2036 N N . GLY A 1 267 ? 37.949 44.055 -102.906 1.00 50.03 267 GLY A N 1
ATOM 2037 C CA . GLY A 1 267 ? 37.634 43.751 -101.521 1.00 50.03 267 GLY A CA 1
ATOM 2038 C C . GLY A 1 267 ? 36.505 42.730 -101.390 1.00 50.03 267 GLY A C 1
ATOM 2039 O O . GLY A 1 267 ? 35.489 42.803 -102.078 1.00 50.03 267 GLY A O 1
ATOM 2040 N N . TYR A 1 268 ? 36.677 41.822 -100.437 1.00 51.69 268 TYR A N 1
ATOM 2041 C CA . TYR A 1 268 ? 35.576 41.109 -99.814 1.00 51.69 268 TYR A CA 1
ATOM 2042 C C . TYR A 1 268 ? 35.684 41.313 -98.304 1.00 51.69 268 TYR A C 1
ATOM 2044 O O . TYR A 1 268 ? 36.487 40.685 -97.619 1.00 51.69 268 TYR A O 1
ATOM 2052 N N . ARG A 1 269 ? 34.857 42.233 -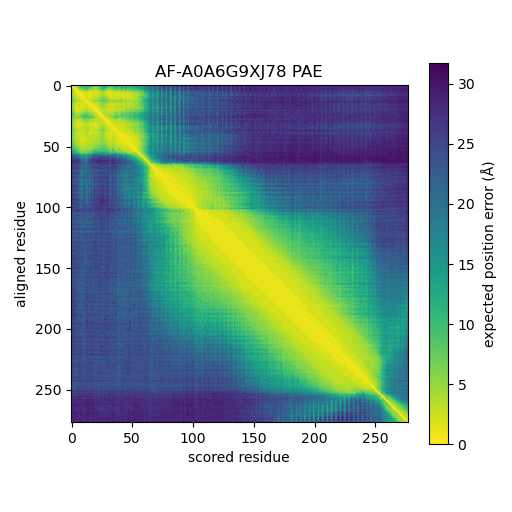97.792 1.00 55.06 269 ARG A N 1
ATOM 2053 C CA . ARG A 1 269 ? 34.401 42.209 -96.401 1.00 55.06 269 ARG A CA 1
ATOM 2054 C C . ARG A 1 269 ? 33.703 40.868 -96.183 1.00 55.06 269 ARG A C 1
ATOM 2056 O O . ARG A 1 269 ? 32.758 40.559 -96.907 1.00 55.06 269 ARG A O 1
ATOM 2063 N N . ARG A 1 270 ? 34.085 40.119 -95.151 1.00 51.66 270 ARG A N 1
ATOM 2064 C CA . ARG A 1 270 ? 33.192 39.125 -94.551 1.00 51.66 270 ARG A CA 1
ATOM 2065 C C . ARG A 1 270 ? 33.086 39.369 -93.055 1.00 51.66 270 ARG A C 1
ATOM 2067 O O . ARG A 1 270 ? 33.986 39.093 -92.275 1.00 51.66 270 ARG A O 1
ATOM 2074 N N . THR A 1 271 ? 31.955 39.965 -92.718 1.00 53.34 271 THR A N 1
ATOM 2075 C CA . THR A 1 271 ? 31.308 40.003 -91.414 1.00 53.34 271 THR A CA 1
ATOM 2076 C C . THR A 1 271 ? 30.839 38.607 -90.992 1.00 53.34 271 THR A C 1
ATOM 2078 O O . THR A 1 271 ? 30.342 37.852 -91.827 1.00 53.34 271 THR A O 1
ATOM 2081 N N . GLY A 1 272 ? 30.901 38.328 -89.690 1.00 49.41 272 GLY A N 1
ATOM 2082 C CA . GLY A 1 272 ? 30.248 37.208 -88.993 1.00 49.41 272 GLY A CA 1
ATOM 2083 C C . GLY A 1 272 ? 31.126 36.812 -87.807 1.00 49.41 272 GLY A C 1
ATOM 2084 O O . GLY A 1 272 ? 32.212 36.303 -88.025 1.00 49.41 272 GLY A O 1
ATOM 2085 N N . ARG A 1 273 ? 30.849 37.122 -86.535 1.00 53.12 273 ARG A N 1
ATOM 2086 C CA . ARG A 1 273 ? 29.602 37.198 -85.745 1.00 53.12 273 ARG A CA 1
ATOM 2087 C C . ARG A 1 273 ? 28.798 35.895 -85.748 1.00 53.12 273 ARG A C 1
ATOM 2089 O O . ARG A 1 273 ? 27.789 35.805 -86.429 1.00 53.12 273 ARG A O 1
ATOM 2096 N N . LEU A 1 274 ? 29.234 34.951 -84.916 1.00 52.84 274 LEU A N 1
ATOM 2097 C CA . LEU A 1 274 ? 28.460 33.889 -84.250 1.00 52.84 274 LEU A CA 1
ATOM 2098 C C . LEU A 1 274 ? 29.202 33.668 -82.911 1.00 52.84 274 LEU A C 1
ATOM 2100 O O . LEU A 1 274 ? 30.379 33.343 -82.947 1.00 52.84 274 LEU A O 1
ATOM 2104 N N . ALA A 1 275 ? 28.732 34.060 -81.724 1.00 48.69 275 ALA A N 1
ATOM 2105 C CA . ALA A 1 275 ? 27.519 33.665 -81.004 1.00 48.69 275 ALA A CA 1
ATOM 2106 C C . ALA A 1 275 ? 27.369 32.140 -80.873 1.00 48.69 275 ALA A C 1
ATOM 2108 O O . ALA A 1 275 ? 26.925 31.498 -81.823 1.00 48.69 275 ALA A O 1
ATOM 2109 N N . ARG A 1 276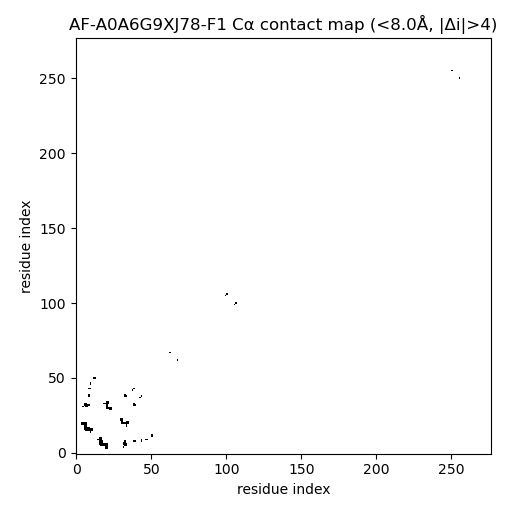 ? 27.715 31.611 -79.688 1.00 49.47 276 ARG A N 1
ATOM 2110 C CA . ARG A 1 276 ? 27.152 30.444 -78.960 1.00 49.47 276 ARG A CA 1
ATOM 2111 C C . ARG A 1 276 ? 27.957 30.330 -77.650 1.00 49.47 276 ARG A C 1
ATOM 2113 O O . ARG A 1 276 ? 29.170 30.210 -77.724 1.00 49.47 276 ARG A O 1
ATOM 2120 N N . ARG A 1 277 ? 27.378 30.817 -76.548 1.00 51.69 277 ARG A N 1
ATOM 2121 C CA . ARG A 1 277 ? 26.575 30.108 -75.526 1.00 51.69 277 ARG A CA 1
ATOM 2122 C C . ARG A 1 277 ? 27.470 29.499 -74.461 1.00 51.69 277 ARG A C 1
ATOM 2124 O O . ARG A 1 277 ? 28.198 28.556 -74.815 1.00 51.69 277 ARG A O 1
#